Protein AF-A0A1A8CU37-F1 (afdb_monomer)

Foldseek 3Di:
DVLLVVLCVPPVVLSVQLVVQLQVVQVVVDDPPDDDDDRDRDSVSSVVSNVVSLLCDPLVDPSVVVLLVQLLVLLLVLNLVSNLVSLCSCVSNVHFVLVLLVSQLVLQCAWQNPLDPVLNVLSVVLNVCCVVPPPDVSSVSSSVSSNCSSNHDTDRLVVQLVVLVVCCVVVDDDDDFDFPQLPADQPDPVSVVVVRVPPNDDQVVDPDDDDDDGDGPVCPPPDSSPDDDDDD

Organism: Nothobranchius kadleci (NCBI:txid1051664)

InterPro domains:
  IPR008921 DNA polymerase III, clamp loader complex, gamma/delta/delta subunit, C-terminal [SSF48019] (61-228)
  IPR021886 MgsA AAA+ ATPase, C-terminal [PF12002] (77-227)
  IPR032423 AAA C-terminal domain [PF16193] (2-76)
  IPR051314 AAA ATPase RarA/MGS1/WRNIP1 [PTHR13779] (2-229)

pLDDT: mean 88.56, std 12.86, range [44.78, 98.88]

Solvent-accessible surface area (backbone atoms only — not comparable to full-atom values): 13145 Å² total; per-residue (Å²): 105,67,69,42,58,63,73,23,72,82,40,65,65,55,33,50,53,13,47,50,45,27,51,53,53,52,58,73,72,50,67,90,90,58,76,96,66,88,83,84,81,52,72,66,44,36,50,57,21,33,59,60,40,66,42,53,40,45,80,89,42,68,61,45,57,51,38,55,50,50,23,52,51,23,24,73,68,48,34,43,70,55,22,49,50,30,48,47,57,39,51,66,24,62,49,61,67,66,60,54,28,55,52,44,34,50,40,21,50,41,47,19,23,84,61,38,69,64,41,38,61,52,23,48,51,39,35,50,49,34,71,74,66,32,82,75,77,26,55,62,48,52,46,52,48,49,42,48,56,7,70,46,53,73,25,46,58,65,45,49,20,52,50,38,50,53,48,55,65,71,70,49,84,73,80,77,78,62,82,45,50,36,77,37,85,45,92,48,72,66,40,44,73,73,41,27,34,51,84,55,78,64,64,92,82,46,98,56,94,73,96,73,88,84,56,32,82,94,48,61,91,67,49,44,79,76,52,70,83,76,80,128

Mean predicted aligned error: 10.22 Å

Structure (mmCIF, N/CA/C/O backbone):
data_AF-A0A1A8CU37-F1
#
_entry.id   AF-A0A1A8CU37-F1
#
loop_
_atom_site.group_PDB
_atom_site.id
_atom_site.type_symbol
_atom_site.label_atom_id
_atom_site.label_alt_id
_atom_site.label_comp_id
_atom_site.label_asym_id
_atom_site.label_entity_id
_atom_site.label_seq_id
_atom_site.pdbx_PDB_ins_code
_atom_site.Cartn_x
_atom_site.Cartn_y
_atom_site.Cartn_z
_atom_site.occupancy
_atom_site.B_iso_or_equiv
_atom_site.auth_seq_id
_atom_site.auth_comp_id
_atom_site.auth_asym_id
_atom_site.auth_atom_id
_atom_site.pdbx_PDB_model_num
ATOM 1 N N . LEU A 1 1 ? 22.964 17.388 -35.558 1.00 72.19 1 LEU A N 1
ATOM 2 C CA . LEU A 1 1 ? 22.074 18.178 -34.675 1.00 72.19 1 LEU A CA 1
ATOM 3 C C . LEU A 1 1 ? 20.675 17.582 -34.668 1.00 72.19 1 LEU A C 1
ATOM 5 O O . LEU A 1 1 ? 20.183 17.320 -33.584 1.00 72.19 1 LEU A O 1
ATOM 9 N N . ASP A 1 2 ? 20.109 17.248 -35.829 1.00 81.81 2 ASP A N 1
ATOM 10 C CA . ASP A 1 2 ? 18.802 16.571 -35.936 1.00 81.81 2 ASP A CA 1
ATOM 11 C C . ASP A 1 2 ? 18.710 15.288 -35.104 1.00 81.81 2 ASP A C 1
ATOM 13 O O . ASP A 1 2 ? 17.767 15.116 -34.344 1.00 81.81 2 ASP A O 1
ATOM 17 N N . THR A 1 3 ? 19.739 14.439 -35.138 1.00 79.25 3 THR A N 1
ATOM 18 C CA . THR A 1 3 ? 19.815 13.236 -34.293 1.00 79.25 3 THR A CA 1
ATOM 19 C C . THR A 1 3 ? 19.793 13.560 -32.798 1.00 79.25 3 THR A C 1
ATOM 21 O O . THR A 1 3 ? 19.201 12.824 -32.021 1.00 79.25 3 THR A O 1
ATOM 24 N N . VAL A 1 4 ? 20.403 14.674 -32.382 1.00 76.31 4 VAL A N 1
ATOM 25 C CA . VAL A 1 4 ? 20.393 15.113 -30.976 1.00 76.31 4 VAL A CA 1
ATOM 26 C C . VAL A 1 4 ? 19.007 15.610 -30.593 1.00 76.31 4 VAL A C 1
ATOM 28 O O . VAL A 1 4 ? 18.510 15.230 -29.544 1.00 76.31 4 VAL A O 1
ATOM 31 N N . ALA A 1 5 ? 18.380 16.410 -31.458 1.00 80.81 5 ALA A N 1
ATOM 32 C CA . ALA A 1 5 ? 17.036 16.937 -31.253 1.00 80.81 5 ALA A CA 1
ATOM 33 C C . ALA A 1 5 ? 15.971 15.828 -31.225 1.00 80.81 5 ALA A C 1
ATOM 35 O O . ALA A 1 5 ? 15.066 15.868 -30.399 1.00 80.81 5 ALA A O 1
ATOM 36 N N . PHE A 1 6 ? 16.099 14.826 -32.098 1.00 76.19 6 PHE A N 1
ATOM 37 C CA . PHE A 1 6 ? 15.221 13.659 -32.132 1.00 76.19 6 PHE A CA 1
ATOM 38 C C . PHE A 1 6 ? 15.381 12.798 -30.877 1.00 76.19 6 PHE A C 1
ATOM 40 O O . PHE A 1 6 ? 14.395 12.402 -30.270 1.00 76.19 6 PHE A O 1
ATOM 47 N N . LEU A 1 7 ? 16.623 12.518 -30.474 1.00 69.69 7 LEU A N 1
ATOM 48 C CA . LEU A 1 7 ? 16.888 11.614 -29.358 1.00 69.69 7 LEU A CA 1
ATOM 49 C C . LEU A 1 7 ? 16.723 12.270 -27.980 1.00 69.69 7 LEU A C 1
ATOM 51 O O . LEU A 1 7 ? 16.521 11.568 -26.997 1.00 69.69 7 LEU A O 1
ATOM 55 N N . CYS A 1 8 ? 16.789 13.600 -27.882 1.00 72.81 8 CYS A N 1
ATOM 56 C CA . CYS A 1 8 ? 16.560 14.288 -26.615 1.00 72.81 8 CYS A CA 1
ATOM 57 C C . CYS A 1 8 ? 15.073 14.462 -26.270 1.00 72.81 8 CYS A C 1
ATOM 59 O O . CYS A 1 8 ? 14.790 14.921 -25.172 1.00 72.81 8 CYS A O 1
ATOM 61 N N . ASP A 1 9 ? 14.152 14.126 -27.185 1.00 69.31 9 ASP A N 1
ATOM 62 C CA . ASP A 1 9 ? 12.688 14.145 -26.999 1.00 69.31 9 ASP A CA 1
ATOM 63 C C . ASP A 1 9 ? 12.161 15.405 -26.278 1.00 69.31 9 ASP A C 1
ATOM 65 O O . ASP A 1 9 ? 11.319 15.361 -25.389 1.00 69.31 9 ASP A O 1
ATOM 69 N N . GLY A 1 10 ? 12.728 16.566 -26.624 1.00 70.44 10 GLY A N 1
ATOM 70 C CA . GLY A 1 10 ? 12.389 17.853 -26.005 1.00 70.44 10 GLY A CA 1
ATOM 71 C C . GLY A 1 10 ? 13.134 18.208 -24.707 1.00 70.44 10 GLY A C 1
ATOM 72 O O . GLY A 1 10 ? 13.103 19.377 -24.319 1.00 70.44 10 GLY A O 1
ATOM 73 N N . ASP A 1 11 ? 13.876 17.292 -24.073 1.00 71.56 11 ASP A N 1
ATOM 74 C CA . ASP A 1 11 ? 14.739 17.593 -22.919 1.00 71.56 11 ASP A CA 1
ATOM 75 C C . ASP A 1 11 ? 16.154 18.009 -23.360 1.00 71.56 11 ASP A C 1
ATOM 77 O O . ASP A 1 11 ? 17.052 17.197 -23.611 1.00 71.56 11 ASP A O 1
ATOM 81 N N . ALA A 1 12 ? 16.391 19.321 -23.386 1.00 79.75 12 ALA A N 1
ATOM 82 C CA . ALA A 1 12 ? 17.688 19.899 -23.736 1.00 79.75 12 ALA A CA 1
ATOM 83 C C . ALA A 1 12 ? 18.848 19.416 -22.838 1.00 79.75 12 ALA A C 1
ATOM 85 O O . ALA A 1 12 ? 19.999 19.422 -23.286 1.00 79.75 12 ALA A O 1
ATOM 86 N N . ARG A 1 13 ? 18.583 18.969 -21.599 1.00 75.69 13 ARG A N 1
ATOM 87 C CA . ARG A 1 13 ? 19.618 18.436 -20.695 1.00 75.69 13 ARG A CA 1
ATOM 88 C C . ARG A 1 13 ? 20.158 17.111 -21.211 1.00 75.69 13 ARG A C 1
ATOM 90 O O . ARG A 1 13 ? 21.372 16.921 -21.213 1.00 75.69 13 ARG A O 1
ATOM 97 N N . ILE A 1 14 ? 19.285 16.226 -21.699 1.00 73.38 14 ILE A N 1
ATOM 98 C CA . ILE A 1 14 ? 19.685 14.950 -22.311 1.00 73.38 14 ILE A CA 1
ATOM 99 C C . ILE A 1 14 ? 20.554 15.231 -23.537 1.00 73.38 14 ILE A C 1
ATOM 101 O O . ILE A 1 14 ? 21.646 14.674 -23.657 1.00 73.38 14 ILE A O 1
ATOM 105 N N . GLY A 1 15 ? 20.132 16.159 -24.401 1.00 79.50 15 GLY A N 1
ATOM 106 C CA . GLY A 1 15 ? 20.906 16.555 -25.580 1.00 79.50 15 GLY A CA 1
ATOM 107 C C . GLY A 1 15 ? 22.303 17.088 -25.232 1.00 79.50 15 GLY A C 1
ATOM 108 O O . GLY A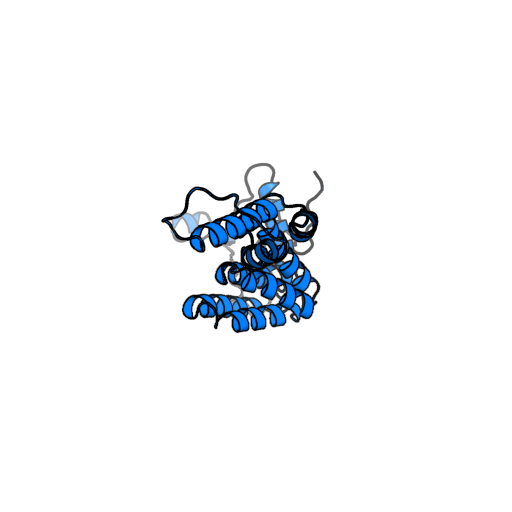 1 15 ? 23.298 16.652 -25.815 1.00 79.50 15 GLY A O 1
ATOM 109 N N . LEU A 1 16 ? 22.396 17.983 -24.242 1.00 82.81 16 LEU A N 1
ATOM 110 C CA . LEU A 1 16 ? 23.663 18.565 -23.786 1.00 82.81 16 LEU A CA 1
ATOM 111 C C . LEU A 1 16 ? 24.581 17.540 -23.112 1.00 82.81 16 LEU A C 1
ATOM 113 O O . LEU A 1 16 ? 25.764 17.487 -23.444 1.00 82.81 16 LEU A O 1
ATOM 117 N N . ASN A 1 17 ? 24.053 16.701 -22.216 1.00 78.25 17 ASN A N 1
ATOM 118 C CA . ASN A 1 17 ? 24.832 15.666 -21.527 1.00 78.25 17 ASN A CA 1
ATOM 119 C C . ASN A 1 17 ? 25.410 14.652 -22.519 1.00 78.25 17 ASN A C 1
ATOM 121 O O . ASN A 1 17 ? 26.570 14.261 -22.417 1.00 78.25 17 ASN A O 1
ATOM 125 N N . SER A 1 18 ? 24.624 14.265 -23.520 1.00 77.06 18 SER A N 1
ATOM 126 C CA . SER A 1 18 ? 25.047 13.320 -24.558 1.00 77.06 18 SER A CA 1
ATOM 127 C C . SER A 1 18 ? 26.156 13.889 -25.428 1.00 77.06 18 SER A C 1
ATOM 129 O O . SER A 1 18 ? 27.151 13.216 -25.698 1.00 77.06 18 SER A O 1
ATOM 131 N N . LEU A 1 19 ? 26.017 15.160 -25.817 1.00 84.56 19 LEU A N 1
ATOM 132 C CA . LEU A 1 19 ? 27.051 15.879 -26.550 1.00 84.56 19 LEU A CA 1
ATOM 133 C C . LEU A 1 19 ? 28.322 16.027 -25.704 1.00 84.56 19 LEU A C 1
ATOM 135 O O . LEU A 1 19 ? 29.424 15.812 -26.204 1.00 84.56 19 LEU A O 1
ATOM 139 N N . GLN A 1 20 ? 28.180 16.333 -24.414 1.00 84.12 20 GLN A N 1
ATOM 140 C CA . GLN A 1 20 ? 29.299 16.438 -23.481 1.00 84.12 20 GLN A CA 1
ATOM 141 C C . GLN A 1 20 ? 30.042 15.104 -23.331 1.00 84.12 20 GLN A C 1
ATOM 143 O O . GLN A 1 20 ? 31.271 15.089 -23.389 1.00 84.12 20 GLN A O 1
ATOM 148 N N . LEU A 1 21 ? 29.325 13.986 -23.183 1.00 82.44 21 LEU A N 1
ATOM 149 C CA . LEU A 1 21 ? 29.915 12.646 -23.115 1.00 82.44 21 LEU A CA 1
ATOM 150 C C . LEU A 1 21 ? 30.641 12.279 -24.415 1.00 82.44 21 LEU A C 1
ATOM 152 O O . LEU A 1 21 ? 31.759 11.763 -24.360 1.00 82.44 21 LEU A O 1
ATOM 156 N N . ALA A 1 22 ? 30.049 12.595 -25.570 1.00 84.19 22 ALA A N 1
ATOM 157 C CA . ALA A 1 22 ? 30.673 12.389 -26.875 1.00 84.19 22 ALA A CA 1
ATOM 158 C C . ALA A 1 22 ? 31.980 13.193 -27.011 1.00 84.19 22 ALA A C 1
ATOM 160 O O . ALA A 1 22 ? 33.009 12.648 -27.410 1.00 84.19 22 ALA A O 1
ATOM 161 N N . VAL A 1 23 ? 31.976 14.468 -26.604 1.00 86.31 23 VAL A N 1
ATOM 162 C CA . VAL A 1 23 ? 33.169 15.332 -26.597 1.00 86.31 23 VAL A CA 1
ATOM 163 C C . VAL A 1 23 ? 34.239 14.797 -25.639 1.00 86.31 23 VAL A C 1
ATOM 165 O O . VAL A 1 23 ? 35.403 14.693 -26.018 1.00 86.31 23 VAL A O 1
ATOM 168 N N . GLN A 1 24 ? 33.873 14.408 -24.414 1.00 83.56 24 GLN A N 1
ATOM 169 C CA . GLN A 1 24 ? 34.820 13.866 -23.431 1.00 83.56 24 GLN A CA 1
ATOM 170 C C . GLN A 1 24 ? 35.466 12.554 -23.886 1.00 83.56 24 GLN A C 1
ATOM 172 O O . GLN A 1 24 ? 36.656 12.343 -23.644 1.00 83.56 24 GLN A O 1
ATOM 177 N N . ALA A 1 25 ? 34.700 11.674 -24.536 1.00 81.31 25 ALA A N 1
ATOM 178 C CA . ALA A 1 25 ? 35.223 10.436 -25.105 1.00 81.31 25 ALA A CA 1
ATOM 179 C C . ALA A 1 25 ? 36.272 10.725 -26.189 1.00 81.31 25 ALA A C 1
ATOM 181 O O . ALA A 1 25 ? 37.346 10.124 -26.176 1.00 81.31 25 ALA A O 1
ATOM 182 N N . GLN A 1 26 ? 36.005 11.706 -27.056 1.00 82.94 26 GLN A N 1
ATOM 183 C CA . GLN A 1 26 ? 36.957 12.130 -28.081 1.00 82.94 26 GLN A CA 1
ATOM 184 C C . GLN A 1 26 ? 38.218 12.749 -27.472 1.00 82.94 26 GLN A C 1
ATOM 186 O O . GLN A 1 26 ? 39.315 12.341 -27.845 1.00 82.94 26 GLN A O 1
ATOM 191 N N . ILE A 1 27 ? 38.088 13.622 -26.464 1.00 79.69 27 ILE A N 1
ATOM 192 C CA . ILE A 1 27 ? 39.238 14.210 -25.753 1.00 79.69 27 ILE A CA 1
ATOM 193 C C . ILE A 1 27 ? 40.158 13.12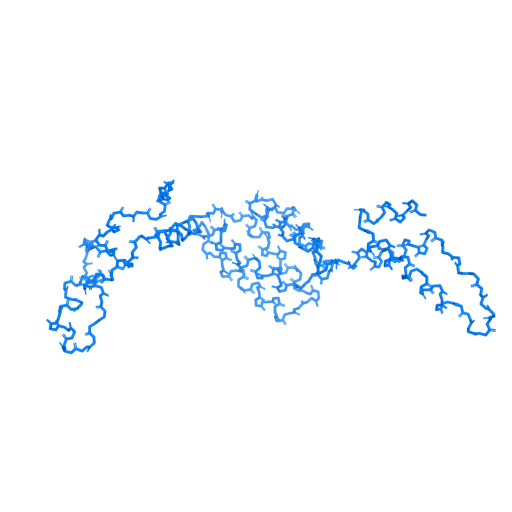0 -25.189 1.00 79.69 27 ILE A C 1
ATOM 195 O O . ILE A 1 27 ? 41.370 13.189 -25.382 1.00 79.69 27 ILE A O 1
ATOM 199 N N . LYS A 1 28 ? 39.593 12.093 -24.539 1.00 72.75 28 LYS A N 1
ATOM 200 C CA . LYS A 1 28 ? 40.357 10.971 -23.960 1.00 72.75 28 LYS A CA 1
ATOM 201 C C . LYS A 1 28 ? 41.041 10.081 -25.003 1.00 72.75 28 LYS A C 1
ATOM 203 O O . LYS A 1 28 ? 42.013 9.416 -24.665 1.00 72.75 28 LYS A O 1
ATOM 208 N N . SER A 1 29 ? 40.537 10.049 -26.237 1.00 68.38 29 SER A N 1
ATOM 209 C CA . SER A 1 29 ? 41.126 9.276 -27.341 1.00 68.38 29 SER A CA 1
ATOM 210 C C . SER A 1 29 ? 42.293 9.991 -28.037 1.00 68.38 29 SER A C 1
ATOM 212 O O . SER A 1 29 ? 43.041 9.369 -28.791 1.00 68.38 29 SER A O 1
ATOM 214 N N . THR A 1 30 ? 42.471 11.290 -27.780 1.00 65.12 30 THR A N 1
ATOM 215 C CA . THR A 1 30 ? 43.548 12.099 -28.366 1.00 65.12 30 THR A CA 1
ATOM 216 C C . THR A 1 30 ? 44.847 12.001 -27.564 1.00 65.12 30 THR A C 1
ATOM 218 O O . THR A 1 30 ? 44.848 12.131 -26.344 1.00 65.12 30 THR A O 1
ATOM 221 N N . ASP A 1 31 ? 45.967 11.820 -28.269 1.00 62.62 31 ASP A N 1
ATOM 222 C CA . ASP A 1 31 ? 47.323 11.822 -27.703 1.00 62.62 31 ASP A CA 1
ATOM 223 C C . ASP A 1 31 ? 47.639 13.177 -27.022 1.00 62.62 31 ASP A C 1
ATOM 225 O O . ASP A 1 31 ? 47.540 14.217 -27.688 1.00 62.62 31 ASP A O 1
ATOM 229 N N . PRO A 1 32 ? 48.039 13.198 -25.733 1.00 60.47 32 PRO A N 1
ATOM 230 C CA . PRO A 1 32 ? 48.324 14.427 -24.987 1.00 60.47 32 PRO A CA 1
ATOM 231 C C . PRO A 1 32 ? 49.482 15.267 -25.553 1.00 60.47 32 PRO A C 1
ATOM 233 O O . PRO A 1 32 ? 49.618 16.428 -25.174 1.00 60.47 32 PRO A O 1
ATOM 236 N N . ASN A 1 33 ? 50.298 14.727 -26.468 1.00 58.62 33 ASN A N 1
ATOM 237 C CA . ASN A 1 33 ? 51.427 15.437 -27.082 1.00 58.62 33 ASN A CA 1
ATOM 238 C C . ASN A 1 33 ? 51.096 16.163 -28.404 1.00 58.62 33 ASN A C 1
ATOM 240 O O . ASN A 1 33 ? 52.000 16.704 -29.047 1.00 58.62 33 ASN A O 1
ATOM 244 N N . ARG A 1 34 ? 49.829 16.201 -28.841 1.00 57.41 34 ARG A N 1
ATOM 245 C CA . ARG A 1 34 ? 49.407 16.958 -30.037 1.00 57.41 34 ARG A CA 1
ATOM 246 C C . ARG A 1 34 ? 48.780 18.311 -29.680 1.00 57.41 34 ARG A C 1
ATOM 248 O O . ARG A 1 34 ? 47.997 18.423 -28.747 1.00 57.41 34 ARG A O 1
ATOM 255 N N . SER A 1 35 ? 49.111 19.334 -30.475 1.00 56.06 35 SER A N 1
ATOM 256 C CA . SER A 1 35 ? 48.539 20.693 -30.435 1.00 56.06 35 SER A CA 1
ATOM 257 C C . SER A 1 35 ? 46.998 20.670 -30.460 1.00 56.06 35 SER A C 1
ATOM 259 O O . SER A 1 35 ? 46.439 19.723 -31.023 1.00 56.06 35 SER A O 1
ATOM 261 N N . PRO A 1 36 ? 46.298 21.686 -29.909 1.00 55.78 36 PRO A N 1
ATOM 262 C CA . PRO A 1 36 ? 44.844 21.650 -29.766 1.00 55.78 36 PRO A CA 1
ATOM 263 C C . PRO A 1 36 ? 44.193 21.520 -31.143 1.00 55.78 36 PRO A C 1
ATOM 265 O O . PRO A 1 36 ? 44.287 22.414 -31.982 1.00 55.78 36 PRO A O 1
ATOM 268 N N . ARG A 1 37 ? 43.582 20.361 -31.387 1.00 66.00 37 ARG A N 1
ATOM 269 C CA . ARG A 1 37 ? 42.864 20.057 -32.622 1.00 66.00 37 ARG A CA 1
ATOM 270 C C . ARG A 1 37 ? 41.380 20.305 -32.395 1.00 66.00 37 ARG A C 1
ATOM 272 O O . ARG A 1 37 ? 40.871 20.031 -31.311 1.00 66.00 37 ARG A O 1
ATOM 279 N N . GLU A 1 38 ? 40.697 20.802 -33.420 1.00 75.00 38 GLU A N 1
ATOM 280 C CA . GLU A 1 38 ? 39.236 20.842 -33.440 1.00 75.00 38 GLU A CA 1
ATOM 281 C C . GLU A 1 38 ? 38.675 19.447 -33.123 1.00 75.00 38 GLU A C 1
ATOM 283 O O . GLU A 1 38 ? 39.096 18.446 -33.711 1.00 75.00 38 GLU A O 1
ATOM 288 N N . ILE A 1 39 ? 37.754 19.378 -32.161 1.00 79.94 39 ILE A N 1
ATOM 289 C CA . ILE A 1 39 ? 37.091 18.131 -31.775 1.00 79.94 39 ILE A CA 1
ATOM 290 C C . ILE A 1 39 ? 35.928 17.915 -32.739 1.00 79.94 39 ILE A C 1
ATOM 292 O O . ILE A 1 39 ? 34.921 18.621 -32.673 1.00 79.94 39 ILE A O 1
ATOM 296 N N . LEU A 1 40 ? 36.059 16.931 -33.629 1.00 83.88 40 LEU A N 1
ATOM 297 C CA . LEU A 1 40 ? 34.984 16.541 -34.534 1.00 83.88 40 LEU A CA 1
ATOM 298 C C . LEU A 1 40 ? 34.062 15.524 -33.853 1.00 83.88 40 LEU A C 1
ATOM 300 O O . LEU A 1 40 ? 34.449 14.392 -33.563 1.00 83.88 40 LEU A O 1
ATOM 304 N N . VAL A 1 41 ? 32.813 15.922 -33.631 1.00 85.25 41 VAL A N 1
ATOM 305 C CA . VAL A 1 41 ? 31.764 15.047 -33.101 1.00 85.25 41 VAL A CA 1
ATOM 306 C C . VAL A 1 41 ? 30.895 14.561 -34.261 1.00 85.25 41 VAL A C 1
ATOM 308 O O . VAL A 1 41 ? 30.248 15.366 -34.929 1.00 85.25 41 VAL A O 1
ATOM 311 N N . THR A 1 42 ? 30.882 13.249 -34.505 1.00 88.12 42 THR A N 1
ATOM 312 C CA . THR A 1 42 ? 30.032 12.613 -35.520 1.00 88.12 42 THR A CA 1
ATOM 313 C C . THR A 1 42 ? 28.708 12.157 -34.912 1.00 88.12 42 THR A C 1
ATOM 315 O O . THR A 1 42 ? 28.546 12.094 -33.692 1.00 88.12 42 THR A O 1
ATOM 318 N N . GLU A 1 43 ? 27.745 11.809 -35.765 1.00 84.69 43 GLU A N 1
ATOM 319 C CA . GLU A 1 43 ? 26.464 11.257 -35.322 1.00 84.69 43 GLU A CA 1
ATOM 320 C C . GLU A 1 43 ? 26.630 9.967 -34.499 1.00 84.69 43 GLU A C 1
ATOM 322 O O . GLU A 1 43 ? 25.930 9.784 -33.506 1.00 84.69 43 GLU A O 1
ATOM 327 N N . GLU A 1 44 ? 27.579 9.102 -34.862 1.00 82.50 44 GLU A N 1
ATOM 328 C CA . GLU A 1 44 ? 27.888 7.865 -34.132 1.00 82.50 44 GLU A CA 1
ATOM 329 C C . GLU A 1 44 ? 28.395 8.154 -32.718 1.00 82.50 44 GLU A C 1
ATOM 331 O O . GLU A 1 44 ? 27.891 7.569 -31.762 1.00 82.50 44 GLU A O 1
ATOM 336 N N . HIS A 1 45 ? 29.294 9.133 -32.558 1.00 83.19 45 HIS A N 1
ATOM 337 C CA . HIS A 1 45 ? 29.779 9.546 -31.237 1.00 83.19 45 HIS A CA 1
ATOM 338 C C . HIS A 1 45 ? 28.634 10.035 -30.343 1.00 83.19 45 HIS A C 1
ATOM 340 O O . HIS A 1 45 ? 28.615 9.771 -29.140 1.00 83.19 45 HIS A O 1
ATOM 346 N N . VAL A 1 46 ? 27.662 10.742 -30.930 1.00 78.00 46 VAL A N 1
ATOM 347 C CA . VAL A 1 46 ? 26.489 11.213 -30.193 1.00 78.00 46 VAL A CA 1
ATOM 348 C C . VAL A 1 46 ? 25.544 10.060 -29.872 1.00 78.00 46 VAL A C 1
ATOM 350 O O . VAL A 1 46 ? 25.069 10.014 -28.747 1.00 78.00 46 VAL A O 1
ATOM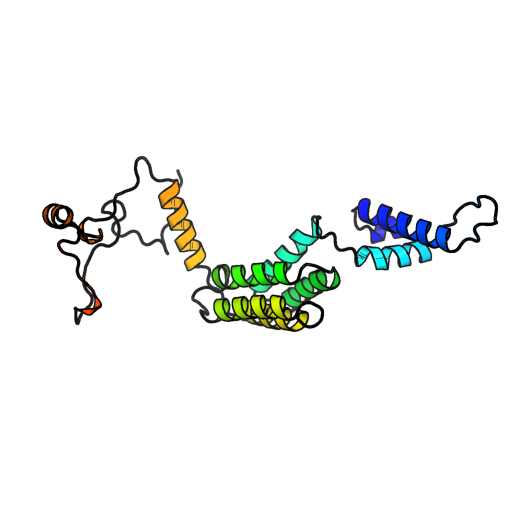 353 N N . LYS A 1 47 ? 25.324 9.100 -30.781 1.00 77.56 47 LYS A N 1
ATOM 354 C CA . LYS A 1 47 ? 24.527 7.885 -30.519 1.00 77.56 47 LYS A CA 1
ATOM 355 C C . LYS A 1 47 ? 25.130 7.019 -29.413 1.00 77.56 47 LYS A C 1
ATOM 357 O O . LYS A 1 47 ? 24.385 6.532 -28.572 1.00 77.56 47 LYS A O 1
ATOM 362 N N . GLU A 1 48 ? 26.450 6.867 -29.359 1.00 72.19 48 GLU A N 1
ATOM 363 C CA . GLU A 1 48 ? 27.137 6.162 -28.267 1.00 72.19 48 GLU A CA 1
ATOM 364 C C . GLU A 1 48 ? 27.035 6.919 -26.935 1.00 72.19 48 GLU A C 1
ATOM 366 O O . GLU A 1 48 ? 26.766 6.322 -25.888 1.00 72.19 48 GLU A O 1
ATOM 371 N N . GLY A 1 49 ? 27.202 8.246 -26.967 1.00 66.12 49 GLY A N 1
ATOM 372 C CA . GLY A 1 49 ? 26.948 9.115 -25.816 1.00 66.12 49 GLY A CA 1
ATOM 373 C C . GLY A 1 49 ? 25.496 9.029 -25.333 1.00 66.12 49 GLY A C 1
ATOM 374 O O . GLY A 1 49 ? 25.260 8.999 -24.128 1.00 66.12 49 GLY A O 1
ATOM 375 N N . LEU A 1 50 ? 24.548 8.903 -26.269 1.00 64.00 50 LEU A N 1
ATOM 376 C CA . LEU A 1 50 ? 23.110 8.803 -26.023 1.00 64.00 50 LEU A CA 1
ATOM 377 C C . LEU A 1 50 ? 22.653 7.441 -25.536 1.00 64.00 50 LEU A C 1
ATOM 379 O O . LEU A 1 50 ? 21.788 7.371 -24.677 1.00 64.00 50 LEU A O 1
ATOM 383 N N . GLN A 1 51 ? 23.227 6.347 -26.025 1.00 61.72 51 GLN A N 1
ATOM 384 C CA . GLN A 1 51 ? 22.982 5.032 -25.433 1.00 61.72 51 GLN A CA 1
ATOM 385 C C . GLN A 1 51 ? 23.390 5.044 -23.961 1.00 61.72 51 GLN A C 1
ATOM 387 O O . GLN A 1 51 ? 22.654 4.554 -23.112 1.00 61.72 51 GLN A O 1
ATOM 392 N N . ARG A 1 52 ? 24.509 5.699 -23.635 1.00 57.19 52 ARG A N 1
ATOM 393 C CA . ARG A 1 52 ? 24.940 5.895 -22.247 1.00 57.19 52 ARG A CA 1
ATOM 394 C C . ARG A 1 52 ? 24.069 6.894 -21.477 1.00 57.19 52 ARG A C 1
ATOM 396 O O . ARG A 1 52 ? 23.964 6.749 -20.266 1.00 57.19 52 ARG A O 1
ATOM 403 N N . SER A 1 53 ? 23.430 7.865 -22.137 1.00 55.25 53 SER A N 1
ATOM 404 C CA . SER A 1 53 ? 22.560 8.858 -21.488 1.00 55.25 53 SER A CA 1
ATOM 405 C C . SER A 1 53 ? 21.085 8.467 -21.382 1.00 55.25 53 S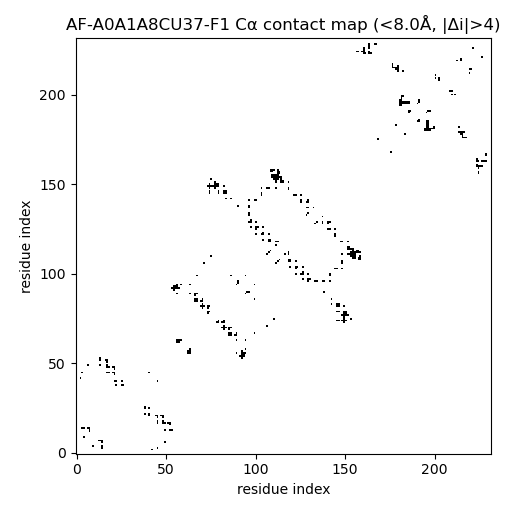ER A C 1
ATOM 407 O O . SER A 1 53 ? 20.422 8.921 -20.467 1.00 55.25 53 SER A O 1
ATOM 409 N N . HIS A 1 54 ? 20.543 7.630 -22.263 1.00 54.12 54 HIS A N 1
ATOM 410 C CA . HIS A 1 54 ? 19.213 7.038 -22.089 1.00 54.12 54 HIS A CA 1
ATOM 411 C C . HIS A 1 54 ? 19.217 6.009 -20.955 1.00 54.12 54 HIS A C 1
ATOM 413 O O . HIS A 1 54 ? 18.204 5.841 -20.285 1.00 54.12 54 HIS A O 1
ATOM 419 N N . ILE A 1 55 ? 20.371 5.379 -20.695 1.00 51.88 55 ILE A N 1
ATOM 420 C CA . ILE A 1 55 ? 20.629 4.633 -19.455 1.00 51.88 55 ILE A CA 1
ATOM 421 C C . ILE A 1 55 ? 20.675 5.585 -18.242 1.00 51.88 55 ILE A C 1
ATOM 423 O O . ILE A 1 55 ? 20.323 5.186 -17.135 1.00 51.88 55 ILE A O 1
ATOM 427 N N . LEU A 1 56 ? 21.038 6.864 -18.430 1.00 51.03 56 LEU A N 1
ATOM 428 C CA . LEU A 1 56 ? 20.879 7.917 -17.416 1.00 51.03 56 LEU A CA 1
ATOM 429 C C . LEU A 1 56 ? 19.409 8.360 -17.349 1.00 51.03 56 LEU A C 1
ATOM 431 O O . LEU A 1 56 ? 19.066 9.511 -17.605 1.00 51.03 56 LEU A O 1
ATOM 435 N N . TYR A 1 57 ? 18.534 7.432 -16.980 1.00 58.62 57 TYR A N 1
ATOM 436 C CA . TYR A 1 57 ? 17.244 7.740 -16.377 1.00 58.62 57 TYR A CA 1
ATOM 437 C C . TYR A 1 57 ? 17.411 8.870 -15.365 1.00 58.62 57 TYR A C 1
ATOM 439 O O . TYR A 1 57 ? 18.238 8.798 -14.445 1.00 58.62 57 TYR A O 1
ATOM 447 N N . ASP A 1 58 ? 16.636 9.932 -15.550 1.00 63.59 58 ASP A N 1
ATOM 448 C CA . ASP A 1 58 ? 16.686 11.073 -14.657 1.00 63.59 58 ASP A CA 1
ATOM 449 C C . ASP A 1 58 ? 15.983 10.717 -13.342 1.00 63.59 58 ASP A C 1
ATOM 451 O O . ASP A 1 58 ? 14.801 10.997 -13.142 1.00 63.59 58 ASP A O 1
ATOM 455 N N . LYS A 1 59 ? 16.730 10.090 -12.425 1.00 57.00 59 LYS A N 1
ATOM 456 C CA . LYS A 1 59 ? 16.281 9.763 -11.061 1.00 57.00 59 LYS A CA 1
ATOM 457 C C . LYS A 1 59 ? 15.771 10.984 -10.291 1.00 57.00 59 LYS A C 1
ATOM 459 O O . LYS A 1 59 ? 15.038 10.823 -9.322 1.00 57.00 59 LYS A O 1
ATOM 464 N N . ALA A 1 60 ? 16.192 12.189 -10.680 1.00 57.00 60 ALA A N 1
ATOM 465 C CA . ALA A 1 60 ? 15.782 13.450 -10.071 1.00 57.00 60 ALA A CA 1
ATOM 466 C C . ALA A 1 60 ? 14.768 14.228 -10.933 1.00 57.00 60 ALA A C 1
ATOM 468 O O . ALA A 1 60 ? 14.383 15.340 -10.566 1.00 57.00 60 ALA A O 1
ATOM 469 N N . GLY A 1 61 ? 14.347 13.663 -12.065 1.00 66.56 61 GLY A N 1
ATOM 470 C CA . GLY A 1 61 ? 13.555 14.337 -13.083 1.00 66.56 61 GLY A CA 1
ATOM 471 C C . GLY A 1 61 ? 12.101 13.918 -13.146 1.00 66.56 61 GLY A C 1
ATOM 472 O O . GLY A 1 61 ? 11.600 13.111 -12.367 1.00 66.56 61 GLY A O 1
ATOM 473 N N . GLU A 1 62 ? 11.423 14.480 -14.139 1.00 73.62 62 GLU A N 1
ATOM 474 C CA . GLU A 1 62 ? 10.021 14.207 -14.441 1.00 73.62 62 GLU A CA 1
ATOM 475 C C . GLU A 1 62 ? 9.781 12.732 -14.797 1.00 73.62 62 GLU A C 1
ATOM 477 O O . GLU A 1 62 ? 8.819 12.126 -14.324 1.00 73.62 62 GLU A O 1
ATOM 482 N N . GLU A 1 63 ? 10.704 12.119 -15.545 1.00 75.06 63 GLU A N 1
ATOM 483 C CA . GLU A 1 63 ? 10.566 10.740 -16.025 1.00 75.06 63 GLU A CA 1
ATOM 484 C C . GLU A 1 63 ? 10.497 9.702 -14.901 1.00 75.06 63 GLU A C 1
ATOM 486 O O . GLU A 1 63 ? 9.760 8.720 -15.024 1.00 75.06 63 GLU A O 1
ATOM 491 N N . HIS A 1 64 ? 11.167 9.953 -13.772 1.00 81.69 64 HIS A N 1
ATOM 492 C CA . HIS A 1 64 ? 11.025 9.146 -12.561 1.00 81.69 64 HIS A CA 1
ATOM 493 C C . HIS A 1 64 ? 9.567 9.098 -12.080 1.00 81.69 64 HIS A C 1
ATOM 495 O O . HIS A 1 64 ? 8.997 8.026 -11.838 1.00 81.69 64 HIS A O 1
ATOM 501 N N . TYR A 1 65 ? 8.930 10.268 -11.984 1.00 85.94 65 TYR A N 1
ATOM 502 C CA . TYR A 1 65 ? 7.540 10.393 -11.552 1.00 85.94 65 TYR A CA 1
ATOM 503 C C . TYR A 1 65 ? 6.557 9.870 -12.603 1.00 85.94 65 TYR A C 1
ATOM 505 O O . TYR A 1 65 ? 5.558 9.239 -12.242 1.00 85.94 65 TYR A O 1
ATOM 513 N N . ASN A 1 66 ? 6.846 10.076 -13.888 1.00 91.25 66 ASN A N 1
ATOM 514 C CA . ASN A 1 66 ? 6.023 9.576 -14.985 1.00 91.25 66 ASN A CA 1
ATOM 515 C C . ASN A 1 66 ? 6.017 8.044 -15.018 1.00 91.25 66 ASN A C 1
ATOM 517 O O . ASN A 1 66 ? 4.940 7.440 -15.040 1.00 91.25 66 ASN A O 1
ATOM 521 N N . CYS A 1 67 ? 7.184 7.400 -14.916 1.00 93.88 67 CYS A N 1
ATOM 522 C CA . CYS A 1 67 ? 7.291 5.943 -14.967 1.00 93.88 67 CYS A CA 1
ATOM 523 C C . CYS A 1 67 ? 6.597 5.268 -13.775 1.00 93.88 67 CYS A C 1
ATOM 525 O O . CYS A 1 67 ? 5.782 4.364 -13.976 1.00 93.88 67 CYS A O 1
ATOM 527 N N . ILE A 1 68 ? 6.818 5.736 -12.538 1.00 96.31 68 ILE A N 1
ATOM 528 C CA . ILE A 1 68 ? 6.140 5.143 -11.370 1.00 96.31 68 ILE A CA 1
ATOM 529 C C . ILE A 1 68 ? 4.621 5.357 -11.413 1.00 96.31 68 ILE A C 1
ATOM 531 O O . ILE A 1 68 ? 3.839 4.484 -11.030 1.00 96.31 68 ILE A O 1
ATOM 535 N N . SER A 1 69 ? 4.185 6.517 -11.906 1.00 96.81 69 SER A N 1
ATOM 536 C CA . SER A 1 69 ? 2.776 6.857 -12.092 1.00 96.81 69 SER A CA 1
ATOM 537 C C . SER A 1 69 ? 2.121 5.943 -13.130 1.00 96.81 69 SER A C 1
ATOM 539 O O . SER A 1 69 ? 1.007 5.458 -12.906 1.00 96.81 69 SER A O 1
ATOM 541 N N . ALA A 1 70 ? 2.820 5.663 -14.231 1.00 98.19 70 ALA A N 1
ATOM 542 C CA . ALA A 1 70 ? 2.378 4.748 -15.274 1.00 98.19 70 ALA A CA 1
ATOM 543 C C . ALA A 1 70 ? 2.338 3.292 -14.783 1.00 98.19 70 ALA A C 1
ATOM 545 O O . ALA A 1 70 ? 1.341 2.603 -15.020 1.00 98.19 70 ALA A O 1
ATOM 546 N N . LEU A 1 71 ? 3.341 2.847 -14.013 1.00 98.62 71 LEU A N 1
ATOM 547 C CA . LEU A 1 71 ? 3.344 1.540 -13.346 1.00 98.62 71 LEU A CA 1
ATOM 548 C C . LEU A 1 71 ? 2.107 1.374 -12.452 1.00 98.62 71 LEU A C 1
ATOM 550 O O . LEU A 1 71 ? 1.364 0.397 -12.584 1.00 98.62 71 LEU A O 1
ATOM 554 N N . HIS A 1 72 ? 1.837 2.354 -11.582 1.00 98.44 72 HIS A N 1
ATOM 555 C CA . HIS A 1 72 ? 0.684 2.324 -10.679 1.00 98.44 72 HIS A CA 1
ATOM 556 C C . HIS A 1 72 ? -0.652 2.295 -11.411 1.00 98.44 72 HIS A C 1
ATOM 558 O O . HIS A 1 72 ? -1.513 1.478 -11.082 1.00 98.44 72 HIS A O 1
ATOM 564 N N . LYS A 1 73 ? -0.826 3.143 -12.428 1.00 98.62 73 LYS A N 1
ATOM 565 C CA . LYS A 1 73 ? -2.051 3.152 -13.238 1.00 98.62 73 LYS A CA 1
ATOM 566 C C . LYS A 1 73 ? -2.241 1.844 -14.000 1.00 98.62 73 LYS A C 1
ATOM 568 O O . LYS A 1 73 ? -3.363 1.352 -14.060 1.00 98.62 73 LYS A O 1
ATOM 573 N N . SER A 1 74 ? -1.164 1.256 -14.519 1.00 98.81 74 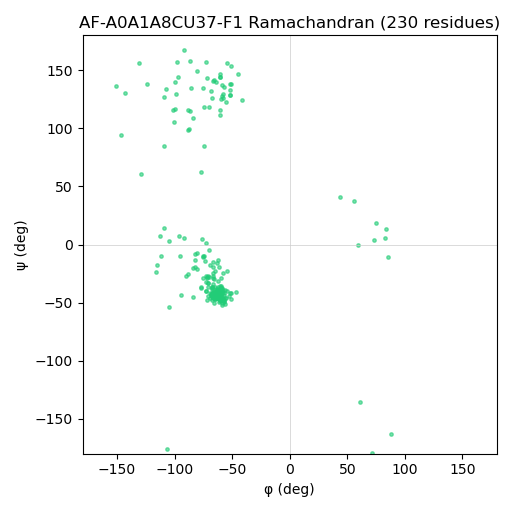SER A N 1
ATOM 574 C CA . SER A 1 74 ? -1.219 -0.018 -15.245 1.00 98.81 74 SER A CA 1
ATOM 575 C C . SER A 1 74 ? -1.636 -1.171 -14.331 1.00 98.81 74 SER A C 1
ATOM 577 O O . SER A 1 74 ? -2.515 -1.950 -14.694 1.00 98.81 74 SER A O 1
ATOM 579 N N . MET A 1 75 ? -1.089 -1.238 -13.108 1.00 98.75 75 MET A N 1
ATOM 580 C CA . MET A 1 75 ? -1.516 -2.247 -12.127 1.00 98.75 75 MET A CA 1
ATOM 581 C C . MET A 1 75 ? -2.973 -2.033 -11.710 1.00 98.75 75 MET A C 1
ATOM 583 O O . MET A 1 75 ? -3.733 -2.995 -11.645 1.00 98.75 75 MET A O 1
ATOM 587 N N . ARG A 1 76 ? -3.394 -0.781 -11.472 1.00 98.62 76 ARG A N 1
ATOM 588 C CA . ARG A 1 76 ? -4.791 -0.436 -11.142 1.00 98.62 76 ARG A CA 1
ATOM 589 C C . ARG A 1 76 ? -5.751 -0.844 -12.256 1.00 98.62 76 ARG A C 1
ATOM 591 O O . ARG A 1 76 ? -6.805 -1.403 -11.977 1.00 98.62 76 ARG A O 1
ATOM 598 N N . GLY A 1 77 ? -5.351 -0.616 -13.505 1.00 98.44 77 GLY A N 1
ATOM 599 C CA . GLY A 1 77 ? -6.060 -1.050 -14.709 1.00 98.44 77 GLY A CA 1
ATOM 600 C C . GLY A 1 77 ? -5.976 -2.553 -14.986 1.00 98.44 77 GLY A C 1
ATOM 601 O O . GLY A 1 77 ? -6.534 -3.002 -15.979 1.00 98.44 77 GLY A O 1
ATOM 602 N N . SER A 1 78 ? -5.311 -3.327 -14.122 1.00 98.62 78 SER A N 1
ATOM 603 C CA . SER A 1 78 ? -5.125 -4.777 -14.249 1.00 98.62 78 SER A CA 1
ATOM 604 C C . SER A 1 78 ? -4.484 -5.202 -15.576 1.00 98.62 78 SER A C 1
ATOM 606 O O . SER A 1 78 ? -4.859 -6.216 -16.152 1.00 98.62 78 SER A O 1
ATOM 608 N N . HIS A 1 79 ? -3.525 -4.413 -16.071 1.00 98.75 79 HIS A N 1
ATOM 609 C CA . HIS A 1 79 ? -2.842 -4.659 -17.340 1.00 98.75 79 HIS A CA 1
ATOM 610 C C . HIS A 1 79 ? -1.386 -5.101 -17.100 1.00 98.75 79 HIS A C 1
ATOM 612 O O . HIS A 1 79 ? -0.457 -4.287 -17.161 1.00 98.75 79 HIS A O 1
ATOM 618 N N . GLU A 1 80 ? -1.157 -6.398 -16.857 1.00 98.50 80 GLU A N 1
ATOM 619 C CA . GLU A 1 80 ? 0.136 -6.908 -16.365 1.00 98.50 80 GLU A CA 1
ATOM 620 C C . GLU A 1 80 ? 1.328 -6.625 -17.290 1.00 98.50 80 GLU A C 1
ATOM 622 O O . GLU A 1 80 ? 2.417 -6.318 -16.810 1.00 98.50 80 GLU A O 1
ATOM 627 N N . ASN A 1 81 ? 1.126 -6.654 -18.609 1.00 98.62 81 ASN A N 1
ATOM 628 C CA . ASN A 1 81 ? 2.205 -6.437 -19.578 1.00 98.62 81 ASN A CA 1
ATOM 629 C C . ASN A 1 81 ? 2.720 -4.992 -19.537 1.00 98.62 81 ASN A C 1
ATOM 631 O O . ASN A 1 81 ? 3.919 -4.748 -19.636 1.00 98.62 81 ASN A O 1
ATOM 635 N N . ALA A 1 82 ? 1.813 -4.033 -19.344 1.00 98.62 82 ALA A N 1
ATOM 636 C CA . ALA A 1 82 ? 2.168 -2.622 -19.237 1.00 98.62 82 ALA A CA 1
ATOM 637 C C . ALA A 1 82 ? 2.844 -2.360 -17.891 1.00 98.62 82 ALA A C 1
ATOM 639 O O . ALA A 1 82 ? 3.845 -1.655 -17.831 1.00 98.62 82 ALA A O 1
ATOM 640 N N . SER A 1 83 ? 2.351 -2.983 -16.817 1.00 98.75 83 SER A N 1
ATOM 641 C CA . SER A 1 83 ? 3.003 -2.922 -15.511 1.00 98.75 83 SER A CA 1
ATOM 642 C C . SER A 1 83 ? 4.438 -3.458 -15.558 1.00 98.75 83 SER A C 1
ATOM 644 O O . SER A 1 83 ? 5.342 -2.793 -15.064 1.00 98.75 83 SER A O 1
ATOM 646 N N . LEU A 1 84 ? 4.676 -4.606 -16.199 1.00 98.62 84 LEU A N 1
ATOM 647 C CA . LEU A 1 84 ? 6.029 -5.138 -16.387 1.00 98.62 84 LEU A CA 1
ATOM 648 C C . LEU A 1 84 ? 6.908 -4.209 -17.228 1.00 98.62 84 LEU A C 1
ATOM 650 O O . LEU A 1 84 ? 8.054 -3.972 -16.861 1.00 98.62 84 LEU A O 1
ATOM 654 N N . TYR A 1 85 ? 6.374 -3.648 -18.314 1.00 98.12 85 TYR A N 1
ATOM 655 C CA . TYR A 1 85 ? 7.117 -2.707 -19.151 1.00 98.12 85 TYR A CA 1
ATOM 656 C C . TYR A 1 85 ? 7.569 -1.466 -18.368 1.00 98.12 85 TYR A C 1
ATOM 658 O O . TYR A 1 85 ? 8.739 -1.091 -18.435 1.00 98.12 85 TYR A O 1
ATOM 666 N N . TRP A 1 86 ? 6.674 -0.852 -17.586 1.00 98.00 86 TRP A N 1
ATOM 667 C CA . TRP A 1 86 ? 7.026 0.317 -16.776 1.00 98.00 86 TRP A CA 1
ATOM 668 C C . TRP A 1 86 ? 7.998 -0.023 -15.649 1.00 98.00 86 TRP A C 1
ATOM 670 O O . TRP A 1 86 ? 8.902 0.764 -15.391 1.00 98.00 86 TRP A O 1
ATOM 680 N N . LEU A 1 87 ? 7.870 -1.199 -15.025 1.00 98.00 87 LEU A N 1
ATOM 681 C CA . LEU A 1 87 ? 8.870 -1.689 -14.076 1.00 98.00 87 LEU A CA 1
ATOM 682 C C . LEU A 1 87 ? 10.246 -1.818 -14.745 1.00 98.00 87 LEU A C 1
ATOM 684 O O . LEU A 1 87 ? 11.215 -1.266 -14.236 1.00 98.00 87 LEU A O 1
ATOM 688 N N . GLY A 1 88 ? 10.323 -2.504 -15.889 1.00 95.38 88 GLY A N 1
ATOM 689 C CA . GLY A 1 88 ? 11.572 -2.702 -16.627 1.00 95.38 88 GLY A CA 1
ATOM 690 C C . GLY A 1 88 ? 12.217 -1.375 -17.020 1.00 95.38 88 GLY A C 1
ATOM 691 O O . GLY A 1 88 ? 13.376 -1.145 -16.712 1.00 95.38 88 GLY A O 1
ATOM 692 N N . ARG A 1 89 ? 11.442 -0.439 -17.582 1.00 92.50 89 ARG A N 1
ATOM 693 C CA . ARG A 1 89 ? 11.886 0.938 -17.875 1.00 92.50 89 ARG A CA 1
ATOM 694 C C . ARG A 1 89 ? 12.541 1.626 -16.673 1.00 92.50 89 ARG A C 1
ATOM 696 O O . ARG A 1 89 ? 13.531 2.328 -16.850 1.00 92.50 89 ARG A O 1
ATOM 703 N N . MET A 1 90 ? 11.984 1.453 -15.475 1.00 92.38 90 MET A N 1
ATOM 704 C CA . MET A 1 90 ? 12.540 2.034 -14.250 1.00 92.38 90 MET A CA 1
ATOM 705 C C . MET A 1 90 ? 13.834 1.325 -13.830 1.00 92.38 90 MET A C 1
ATOM 707 O O . MET A 1 90 ? 14.822 1.994 -13.538 1.00 92.38 90 MET A O 1
ATOM 711 N N . LEU A 1 91 ? 13.846 -0.012 -13.814 1.00 91.81 91 LEU A N 1
ATOM 712 C CA . LEU A 1 91 ? 14.997 -0.802 -13.360 1.00 91.81 91 LEU A CA 1
ATOM 713 C C . LEU A 1 91 ? 16.192 -0.718 -14.317 1.00 91.81 91 LEU A C 1
ATOM 715 O O . LEU A 1 91 ? 17.312 -0.527 -13.854 1.00 91.81 91 LEU A O 1
ATOM 719 N N . GLU A 1 92 ? 15.958 -0.762 -15.630 1.00 86.25 92 GLU A N 1
ATOM 720 C CA . GLU A 1 92 ? 16.990 -0.535 -16.657 1.00 86.25 92 GLU A CA 1
ATOM 721 C C . GLU A 1 92 ? 17.491 0.913 -16.644 1.00 86.25 92 GLU A C 1
ATOM 723 O O . GLU A 1 92 ? 18.651 1.194 -16.939 1.00 86.25 92 GLU A O 1
ATOM 728 N N . GLY A 1 93 ? 16.631 1.843 -16.223 1.00 80.12 93 GLY A N 1
ATOM 729 C CA . GLY A 1 93 ? 17.022 3.201 -15.864 1.00 80.12 93 GLY A CA 1
ATOM 730 C C . GLY A 1 93 ? 17.837 3.295 -14.565 1.00 80.12 93 GLY A C 1
ATOM 731 O O . GLY A 1 93 ? 18.310 4.352 -14.161 1.00 80.12 93 GLY A O 1
ATOM 732 N N . GLY A 1 94 ? 18.021 2.194 -13.850 1.00 81.00 94 GLY A N 1
ATOM 733 C CA . GLY A 1 94 ? 18.761 2.162 -12.599 1.00 81.00 94 GLY A CA 1
ATOM 734 C C . GLY A 1 94 ? 18.009 2.759 -11.414 1.00 81.00 94 GLY A C 1
ATOM 735 O O . GLY A 1 94 ? 18.663 3.110 -10.432 1.00 81.00 94 GLY A O 1
ATOM 736 N N . GLU A 1 95 ? 16.682 2.909 -11.471 1.00 88.75 95 GLU A N 1
ATOM 737 C CA . GLU A 1 95 ? 15.850 3.270 -10.316 1.00 88.75 95 GLU A CA 1
ATOM 738 C C . GLU A 1 95 ? 16.228 2.472 -9.057 1.00 88.75 95 GLU A C 1
ATOM 740 O O . GLU A 1 95 ? 16.591 1.299 -9.135 1.00 88.75 95 GLU A O 1
ATOM 745 N N . ASP A 1 96 ? 16.099 3.088 -7.878 1.00 90.44 96 ASP A N 1
ATOM 746 C CA . ASP A 1 96 ? 16.215 2.343 -6.620 1.00 90.44 96 ASP A CA 1
ATOM 747 C C . ASP A 1 96 ? 15.119 1.248 -6.541 1.00 90.44 96 ASP A C 1
ATOM 749 O O . ASP A 1 96 ? 13.932 1.582 -6.438 1.00 90.44 96 ASP A O 1
ATOM 753 N N . PRO A 1 97 ? 15.453 -0.059 -6.511 1.00 94.38 97 PRO A N 1
ATOM 754 C CA . PRO A 1 97 ? 14.449 -1.123 -6.413 1.00 94.38 97 PRO A CA 1
ATOM 755 C C . PRO A 1 97 ? 13.596 -1.002 -5.141 1.00 94.38 97 PRO A C 1
ATOM 757 O O . PRO A 1 97 ? 12.414 -1.360 -5.135 1.00 94.38 97 PRO A O 1
ATOM 760 N N . LEU A 1 98 ? 14.149 -0.434 -4.060 1.00 97.00 98 LEU A N 1
ATOM 761 C CA . LEU A 1 98 ? 13.401 -0.205 -2.826 1.00 97.00 98 LEU A CA 1
ATOM 762 C C . LEU A 1 98 ? 12.382 0.921 -2.980 1.00 97.00 98 LEU A C 1
ATOM 764 O O . LEU A 1 98 ? 11.352 0.894 -2.302 1.00 97.00 98 LEU A O 1
ATOM 768 N N . TYR A 1 99 ? 12.619 1.890 -3.868 1.00 95.94 99 TYR A N 1
ATOM 769 C CA . TYR A 1 99 ? 11.616 2.889 -4.223 1.00 95.94 99 TYR A CA 1
ATOM 770 C C . TYR A 1 99 ? 10.396 2.225 -4.842 1.00 95.94 99 TYR A C 1
ATOM 772 O O . TYR A 1 99 ? 9.282 2.431 -4.352 1.00 95.94 99 TYR A O 1
ATOM 780 N N . VAL A 1 100 ? 10.603 1.356 -5.830 1.00 97.94 100 VAL A N 1
ATOM 781 C CA . VAL A 1 100 ? 9.507 0.610 -6.449 1.00 97.94 100 VAL A CA 1
ATOM 782 C C . VAL A 1 100 ? 8.800 -0.263 -5.414 1.00 97.94 100 VAL A C 1
ATOM 784 O O . VAL A 1 100 ? 7.582 -0.166 -5.267 1.00 97.94 100 VAL A O 1
ATOM 787 N N . ALA A 1 101 ? 9.539 -1.028 -4.607 1.00 98.50 101 ALA A N 1
ATOM 788 C CA . ALA A 1 101 ? 8.953 -1.888 -3.581 1.00 98.50 101 ALA A CA 1
ATOM 789 C C . ALA A 1 101 ? 8.071 -1.119 -2.572 1.00 98.50 101 ALA A C 1
ATOM 791 O O . ALA A 1 101 ? 6.964 -1.563 -2.263 1.00 98.50 101 ALA A O 1
ATOM 792 N N . ARG A 1 102 ? 8.485 0.075 -2.109 1.00 98.62 102 ARG A N 1
ATOM 793 C CA . ARG A 1 102 ? 7.647 0.941 -1.245 1.00 98.62 102 ARG A CA 1
ATOM 794 C C . ARG A 1 102 ? 6.321 1.302 -1.919 1.00 98.62 102 ARG A C 1
ATOM 796 O O . ARG A 1 102 ? 5.273 1.348 -1.271 1.00 98.62 102 ARG A O 1
ATOM 803 N N . ARG A 1 103 ? 6.357 1.562 -3.227 1.00 98.50 103 ARG A N 1
ATOM 804 C CA . ARG A 1 103 ? 5.178 1.901 -4.032 1.00 98.50 103 ARG A CA 1
ATOM 805 C C . ARG A 1 103 ? 4.260 0.688 -4.231 1.00 98.50 103 ARG A C 1
ATOM 807 O O . ARG A 1 103 ? 3.043 0.875 -4.222 1.00 98.50 103 ARG A O 1
ATOM 814 N N . LEU A 1 104 ? 4.799 -0.530 -4.312 1.00 98.81 104 LEU A N 1
ATOM 815 C CA . LEU A 1 104 ? 4.011 -1.773 -4.330 1.00 98.81 104 LEU A CA 1
ATOM 816 C C . LEU A 1 104 ? 3.321 -2.037 -2.985 1.00 98.81 104 LEU A C 1
ATOM 818 O O . LEU A 1 104 ? 2.128 -2.328 -2.963 1.00 98.81 104 LEU A O 1
ATOM 822 N N . VAL A 1 105 ? 4.025 -1.842 -1.862 1.00 98.81 105 VAL A N 1
ATOM 823 C CA . VAL A 1 105 ? 3.438 -1.945 -0.509 1.00 98.81 105 VAL A CA 1
ATOM 824 C C . VAL A 1 105 ? 2.266 -0.980 -0.352 1.00 98.81 105 VAL A C 1
ATOM 826 O O . VAL A 1 105 ? 1.208 -1.353 0.152 1.00 98.81 105 VAL A O 1
ATOM 829 N N . ARG A 1 106 ? 2.418 0.261 -0.834 1.00 98.50 106 ARG A N 1
ATOM 830 C CA . ARG A 1 106 ? 1.320 1.232 -0.826 1.00 98.50 106 ARG A CA 1
ATOM 831 C C . ARG A 1 106 ? 0.139 0.773 -1.686 1.00 98.50 106 ARG A C 1
ATOM 833 O O . ARG A 1 106 ? -0.999 0.882 -1.235 1.00 98.50 106 ARG A O 1
ATOM 840 N N . PHE A 1 107 ? 0.411 0.274 -2.891 1.00 98.75 107 PHE A N 1
ATOM 841 C CA . PHE A 1 107 ? -0.612 -0.191 -3.830 1.00 98.75 107 PHE A CA 1
ATOM 842 C C . PHE A 1 107 ? -1.436 -1.349 -3.262 1.00 98.75 107 PHE A C 1
ATOM 844 O O . PHE A 1 107 ? -2.658 -1.339 -3.378 1.00 98.75 107 PHE A O 1
ATOM 851 N N . ALA A 1 108 ? -0.787 -2.303 -2.589 1.00 98.69 108 ALA A N 1
ATOM 852 C CA . ALA A 1 108 ? -1.454 -3.454 -1.990 1.00 98.69 108 ALA A CA 1
ATOM 853 C C . ALA A 1 108 ? -2.594 -3.053 -1.034 1.00 98.69 108 ALA A C 1
ATOM 855 O O . ALA A 1 108 ? -3.663 -3.651 -1.066 1.00 98.69 108 ALA A O 1
ATOM 856 N N . SER A 1 109 ? -2.419 -1.999 -0.232 1.00 98.12 109 SER A N 1
ATOM 857 C CA . SER A 1 109 ? -3.483 -1.513 0.662 1.00 98.12 109 SER A CA 1
ATOM 858 C C . SER A 1 109 ? -4.424 -0.487 0.022 1.00 98.12 109 SER A C 1
ATOM 860 O O . SER A 1 109 ? -5.535 -0.303 0.512 1.00 98.12 109 SER A O 1
ATOM 862 N N . GLU A 1 110 ? -3.974 0.244 -1.001 1.00 98.38 110 GLU A N 1
ATOM 863 C CA . GLU A 1 110 ? -4.748 1.323 -1.634 1.00 98.38 110 GLU A CA 1
ATOM 864 C C . GLU A 1 110 ? -5.717 0.811 -2.700 1.00 98.38 110 GLU A C 1
ATOM 866 O O . GLU A 1 110 ? -6.864 1.247 -2.720 1.00 98.38 110 GLU A O 1
ATOM 871 N N . ASP A 1 111 ? -5.244 -0.086 -3.565 1.00 98.56 111 ASP A N 1
ATOM 872 C CA . ASP A 1 111 ? -5.915 -0.479 -4.806 1.00 98.56 111 ASP A CA 1
ATOM 873 C C . ASP A 1 111 ? -6.364 -1.951 -4.821 1.00 98.56 111 ASP A C 1
ATOM 875 O O . ASP A 1 111 ? -7.216 -2.315 -5.632 1.00 98.56 111 ASP A O 1
ATOM 879 N N . VAL A 1 112 ? -5.822 -2.794 -3.933 1.00 98.69 112 VAL A N 1
ATOM 880 C CA . VAL A 1 112 ? -6.246 -4.197 -3.742 1.00 98.69 112 VAL A CA 1
ATOM 881 C C . VAL A 1 112 ? -7.063 -4.341 -2.453 1.00 98.69 112 VAL A C 1
ATOM 883 O O . VAL A 1 112 ? -8.208 -4.787 -2.492 1.00 98.69 112 VAL A O 1
ATOM 886 N N . GLY A 1 113 ? -6.527 -3.889 -1.316 1.00 97.62 113 GLY A N 1
ATOM 887 C CA . GLY A 1 113 ? -7.280 -3.749 -0.068 1.00 97.62 113 GLY A CA 1
ATOM 888 C C . GLY A 1 113 ? -7.851 -5.073 0.451 1.00 97.62 113 GLY A C 1
ATOM 889 O O . GLY A 1 113 ? -7.162 -6.089 0.482 1.00 97.62 113 GLY A O 1
ATOM 890 N N . LEU A 1 114 ? -9.118 -5.067 0.880 1.00 97.44 114 LEU A N 1
ATOM 891 C CA . LEU A 1 114 ? -9.790 -6.270 1.398 1.00 97.44 114 LEU A CA 1
ATOM 892 C C . LEU A 1 114 ? -10.208 -7.259 0.311 1.00 97.44 114 LEU A C 1
ATOM 894 O O . LEU A 1 114 ? -10.601 -8.372 0.652 1.00 97.44 114 LEU A O 1
ATOM 898 N N . ALA A 1 115 ? -10.119 -6.889 -0.971 1.00 98.19 115 ALA A N 1
ATOM 899 C CA . ALA A 1 115 ? -10.433 -7.823 -2.045 1.00 98.19 115 ALA A CA 1
ATOM 900 C C . ALA A 1 115 ? -9.427 -8.983 -2.099 1.00 98.19 115 ALA A C 1
ATOM 902 O O . ALA A 1 115 ? -9.801 -10.092 -2.471 1.00 98.19 115 ALA A O 1
ATOM 903 N N . ASP A 1 116 ? -8.177 -8.739 -1.694 1.00 98.50 116 ASP A N 1
ATOM 904 C CA . ASP A 1 116 ? -7.182 -9.780 -1.445 1.00 98.50 116 ASP A CA 1
ATOM 905 C C . ASP A 1 116 ? -6.240 -9.372 -0.290 1.00 98.50 116 ASP A C 1
ATOM 907 O O . ASP A 1 116 ? -5.225 -8.698 -0.505 1.00 98.50 116 ASP A O 1
ATOM 911 N N . PRO A 1 117 ? -6.542 -9.792 0.955 1.00 97.50 117 PRO A N 1
ATOM 912 C CA . PRO A 1 117 ? -5.722 -9.472 2.123 1.00 97.50 117 PRO A CA 1
ATOM 913 C C . PRO A 1 117 ? -4.298 -10.047 2.085 1.00 97.50 117 PRO A C 1
ATOM 915 O O . PRO A 1 117 ? -3.448 -9.595 2.856 1.00 97.50 117 PRO A O 1
ATOM 918 N N . CYS A 1 118 ? -4.003 -11.018 1.210 1.00 98.31 118 CYS A N 1
ATOM 919 C CA . CYS A 1 118 ? -2.653 -11.564 1.051 1.00 98.31 118 CYS A CA 1
ATOM 920 C C . CYS A 1 118 ? -1.709 -10.603 0.311 1.00 98.31 118 CYS A C 1
ATOM 922 O O . CYS A 1 118 ? -0.485 -10.752 0.413 1.00 98.31 118 CYS A O 1
ATOM 924 N N . ALA A 1 119 ? -2.243 -9.568 -0.343 1.00 98.69 119 ALA A N 1
ATOM 925 C CA . ALA A 1 119 ? -1.445 -8.663 -1.153 1.00 98.69 119 ALA A CA 1
ATOM 926 C C . ALA A 1 119 ? -0.450 -7.820 -0.356 1.00 98.69 119 ALA A C 1
ATOM 928 O O . ALA A 1 119 ? 0.693 -7.641 -0.783 1.00 98.69 119 ALA A O 1
ATOM 929 N N . LEU A 1 120 ? -0.855 -7.314 0.813 1.00 98.69 120 LEU A N 1
ATOM 930 C CA . LEU A 1 120 ? 0.038 -6.528 1.664 1.00 98.69 120 LEU A CA 1
ATOM 931 C C . LEU A 1 120 ? 1.201 -7.381 2.207 1.00 98.69 120 LEU A C 1
ATOM 933 O O . LEU A 1 120 ? 2.345 -6.961 2.027 1.00 98.69 120 LEU A O 1
ATOM 937 N N . PRO A 1 121 ? 0.970 -8.570 2.805 1.00 98.69 121 PRO A N 1
ATOM 938 C CA . PRO A 1 121 ? 2.048 -9.486 3.171 1.00 98.69 121 PRO A CA 1
ATOM 939 C C . PRO A 1 121 ? 3.010 -9.778 2.017 1.00 98.69 121 PRO A C 1
ATOM 941 O O . PRO A 1 121 ? 4.219 -9.654 2.195 1.00 98.69 121 PRO A O 1
ATOM 944 N N . GLN A 1 122 ? 2.497 -10.082 0.822 1.00 98.56 122 GLN A N 1
ATOM 945 C CA . GLN A 1 122 ? 3.341 -10.391 -0.332 1.00 98.56 122 GLN A CA 1
ATOM 946 C C . GLN A 1 122 ? 4.190 -9.193 -0.783 1.00 98.56 122 GLN A C 1
ATOM 948 O O . GLN A 1 122 ? 5.380 -9.351 -1.067 1.00 98.56 122 GLN A O 1
ATOM 953 N N . ALA A 1 123 ? 3.624 -7.983 -0.791 1.00 98.81 123 ALA A N 1
ATOM 954 C CA . ALA A 1 123 ? 4.365 -6.766 -1.113 1.00 98.81 123 ALA A CA 1
ATOM 955 C C . ALA A 1 123 ? 5.421 -6.421 -0.045 1.00 98.81 123 ALA A C 1
ATOM 957 O O . ALA A 1 123 ? 6.522 -5.984 -0.382 1.00 98.81 123 ALA A O 1
ATOM 958 N N . VAL A 1 124 ? 5.130 -6.654 1.240 1.00 98.81 124 VAL A N 1
ATOM 959 C CA . VAL A 1 124 ? 6.098 -6.466 2.336 1.00 98.81 124 VAL A CA 1
ATOM 960 C C . VAL A 1 124 ? 7.239 -7.479 2.239 1.00 98.81 124 VAL A C 1
ATOM 962 O O . VAL A 1 124 ? 8.402 -7.089 2.341 1.00 98.81 124 VAL A O 1
ATOM 965 N N . SER A 1 125 ? 6.940 -8.753 1.976 1.00 98.75 125 SER A N 1
ATOM 966 C CA . SER A 1 125 ? 7.964 -9.773 1.728 1.00 98.75 125 SER A CA 1
ATOM 967 C C . SER A 1 125 ? 8.805 -9.441 0.497 1.00 98.75 125 SER A C 1
ATOM 969 O O . SER A 1 125 ? 10.020 -9.606 0.532 1.00 98.75 125 SER A O 1
ATOM 971 N N . THR A 1 126 ? 8.191 -8.894 -0.556 1.00 98.75 126 THR A N 1
ATOM 972 C CA . THR A 1 126 ? 8.908 -8.392 -1.738 1.00 98.75 126 THR A CA 1
ATOM 973 C C . THR A 1 126 ? 9.877 -7.278 -1.355 1.00 98.75 126 THR A C 1
ATOM 975 O O . THR A 1 126 ? 11.046 -7.340 -1.723 1.00 98.75 126 THR A O 1
ATOM 978 N N . PHE A 1 127 ? 9.435 -6.287 -0.571 1.00 98.69 127 PHE A N 1
ATOM 979 C CA . PHE A 1 127 ? 10.305 -5.216 -0.080 1.00 98.69 127 PHE A CA 1
ATOM 980 C C . PHE A 1 127 ? 11.493 -5.761 0.722 1.00 98.69 127 PHE A C 1
ATOM 982 O O . PHE A 1 127 ? 12.631 -5.366 0.475 1.00 98.69 127 PHE A O 1
ATOM 989 N N . GLN A 1 128 ? 11.244 -6.688 1.650 1.00 98.62 128 GLN A N 1
ATOM 990 C CA . GLN A 1 128 ? 12.297 -7.317 2.452 1.00 98.62 128 GLN A CA 1
ATOM 991 C C . GLN A 1 128 ? 13.286 -8.093 1.580 1.00 98.62 128 GLN A C 1
ATOM 993 O O . GLN A 1 128 ? 14.492 -7.924 1.728 1.00 98.62 128 GLN A O 1
ATOM 998 N N . ALA A 1 129 ? 12.789 -8.891 0.633 1.00 98.31 129 ALA A N 1
ATOM 999 C CA . ALA A 1 129 ? 13.631 -9.647 -0.283 1.00 98.31 129 ALA A CA 1
ATOM 1000 C C . ALA A 1 129 ? 14.495 -8.720 -1.152 1.00 98.31 129 ALA A C 1
ATOM 1002 O O . ALA A 1 129 ? 15.695 -8.948 -1.270 1.00 98.31 129 ALA A O 1
ATOM 1003 N N . CYS A 1 130 ? 13.930 -7.625 -1.673 1.00 97.75 130 CYS A N 1
ATOM 1004 C CA . CYS A 1 130 ? 14.693 -6.623 -2.420 1.00 97.75 130 CYS A CA 1
ATOM 1005 C C . CYS A 1 130 ? 15.770 -5.957 -1.559 1.00 97.75 130 CYS A C 1
ATOM 1007 O O . CYS A 1 130 ? 16.868 -5.705 -2.044 1.00 97.75 130 CYS A O 1
ATOM 1009 N N . HIS A 1 131 ? 15.475 -5.692 -0.284 1.00 95.88 131 HIS A N 1
ATOM 1010 C CA . HIS A 1 131 ? 16.434 -5.100 0.646 1.00 95.88 131 HIS A CA 1
ATOM 1011 C C . HIS A 1 131 ? 17.596 -6.041 0.967 1.00 95.88 131 HIS A C 1
ATOM 1013 O O . HIS A 1 131 ? 18.731 -5.587 1.071 1.00 95.88 131 HIS A O 1
ATOM 1019 N N . PHE A 1 132 ? 17.324 -7.339 1.111 1.00 96.19 132 PHE A N 1
ATOM 1020 C CA . PHE A 1 132 ? 18.354 -8.332 1.409 1.00 96.19 132 PHE A CA 1
ATOM 1021 C C . PHE A 1 132 ? 19.199 -8.716 0.196 1.00 96.19 132 PHE A C 1
ATOM 1023 O O . PHE A 1 132 ? 20.388 -8.974 0.355 1.00 96.19 132 PHE A O 1
ATOM 1030 N N . ILE A 1 133 ? 18.587 -8.789 -0.986 1.00 95.19 133 ILE A N 1
ATOM 1031 C CA . ILE A 1 133 ? 19.223 -9.340 -2.187 1.00 95.19 133 ILE A CA 1
ATOM 1032 C C . ILE A 1 133 ? 19.855 -8.236 -3.044 1.00 95.19 133 ILE A C 1
ATOM 1034 O O . ILE A 1 133 ? 20.988 -8.387 -3.486 1.00 95.19 133 ILE A O 1
ATOM 1038 N N . GLY A 1 134 ? 19.168 -7.105 -3.238 1.00 89.50 134 GLY A N 1
ATOM 1039 C CA . GLY A 1 134 ? 19.628 -6.035 -4.127 1.00 89.50 134 GLY A CA 1
ATOM 1040 C C . GLY A 1 134 ? 19.536 -6.379 -5.621 1.00 89.50 134 GLY A C 1
ATOM 1041 O O . GLY A 1 134 ? 19.030 -7.429 -6.014 1.00 89.50 134 GLY A O 1
ATOM 1042 N N . MET A 1 135 ? 19.963 -5.445 -6.475 1.00 88.88 135 MET A N 1
ATOM 1043 C CA . MET A 1 135 ? 20.062 -5.664 -7.926 1.00 88.88 135 MET A CA 1
ATOM 1044 C C . MET A 1 135 ? 21.354 -6.419 -8.282 1.00 88.88 135 MET A C 1
ATOM 1046 O O . MET A 1 135 ? 22.373 -6.160 -7.634 1.00 88.88 135 MET A O 1
ATOM 1050 N N . PRO A 1 136 ? 21.351 -7.240 -9.353 1.00 92.56 136 PRO A N 1
ATOM 1051 C CA . PRO A 1 136 ? 20.241 -7.459 -10.297 1.00 92.56 136 PRO A CA 1
ATOM 1052 C C . PRO A 1 136 ? 19.172 -8.466 -9.838 1.00 92.56 136 PRO A C 1
ATOM 1054 O O . PRO A 1 136 ? 18.044 -8.421 -10.315 1.00 92.56 136 PRO A O 1
ATOM 1057 N N . GLU A 1 137 ? 19.462 -9.345 -8.882 1.00 92.88 137 GLU A N 1
ATOM 1058 C CA . GLU A 1 137 ? 18.616 -10.507 -8.580 1.00 92.88 137 GLU A CA 1
ATOM 1059 C C . GLU A 1 137 ? 17.221 -10.145 -8.036 1.00 92.88 137 GLU A C 1
ATOM 1061 O O . GLU A 1 137 ? 16.280 -10.933 -8.164 1.00 92.88 137 GLU A O 1
ATOM 1066 N N . CYS A 1 138 ? 17.037 -8.956 -7.452 1.00 95.50 138 CYS A N 1
ATOM 1067 C CA . CYS A 1 138 ? 15.724 -8.519 -6.975 1.00 95.50 138 CYS A CA 1
ATOM 1068 C C . CYS A 1 138 ? 14.741 -8.087 -8.080 1.00 95.50 138 CYS A C 1
ATOM 1070 O O . CYS A 1 138 ? 13.550 -7.938 -7.792 1.00 95.50 138 CYS A O 1
ATOM 1072 N N . GLU A 1 139 ? 15.177 -7.940 -9.336 1.00 95.75 139 GLU A N 1
ATOM 1073 C CA . GLU A 1 139 ? 14.311 -7.509 -10.444 1.00 95.75 139 GLU A CA 1
ATOM 1074 C C . GLU A 1 139 ? 13.127 -8.463 -10.664 1.00 95.75 139 GLU A C 1
ATOM 1076 O O . GLU A 1 139 ? 11.979 -8.031 -10.800 1.00 95.75 139 GLU A O 1
ATOM 1081 N N . VAL A 1 140 ? 13.378 -9.775 -10.597 1.00 98.00 140 VAL A N 1
ATOM 1082 C CA . VAL A 1 140 ? 12.348 -10.802 -10.794 1.00 98.00 140 VAL A CA 1
ATOM 1083 C C . VAL A 1 140 ? 11.388 -10.873 -9.604 1.00 98.00 140 VAL A C 1
ATOM 1085 O O . VAL A 1 140 ? 10.213 -11.199 -9.768 1.00 98.00 140 VAL A O 1
ATOM 1088 N N . ILE A 1 141 ? 11.855 -10.499 -8.410 1.00 98.62 141 ILE A N 1
ATOM 1089 C CA . ILE A 1 141 ? 11.044 -10.431 -7.187 1.00 98.62 141 ILE A CA 1
ATOM 1090 C C . ILE A 1 141 ? 10.047 -9.273 -7.304 1.00 98.62 141 ILE A C 1
ATOM 1092 O O . ILE A 1 141 ? 8.849 -9.445 -7.057 1.00 98.62 141 ILE A O 1
ATOM 1096 N N . LEU A 1 142 ? 10.517 -8.104 -7.755 1.00 98.69 142 LEU A N 1
ATOM 1097 C CA . LEU A 1 142 ? 9.647 -6.972 -8.076 1.00 98.69 142 LEU A CA 1
ATOM 1098 C C . LEU A 1 142 ? 8.656 -7.334 -9.184 1.00 98.69 142 LEU A C 1
ATOM 1100 O O . LEU A 1 142 ? 7.463 -7.066 -9.038 1.00 98.69 142 LEU A O 1
ATOM 1104 N N . ALA A 1 143 ? 9.121 -7.984 -10.254 1.00 98.75 143 ALA A N 1
ATOM 1105 C CA . ALA A 1 143 ? 8.275 -8.409 -11.366 1.00 98.75 143 ALA A CA 1
ATOM 1106 C C . ALA A 1 143 ? 7.160 -9.361 -10.908 1.00 98.75 143 ALA A C 1
ATOM 1108 O O . ALA A 1 143 ? 5.994 -9.158 -11.257 1.00 98.75 143 ALA A O 1
ATOM 1109 N N . GLN A 1 144 ? 7.485 -10.346 -10.064 1.00 98.81 144 GLN A N 1
ATOM 1110 C CA . GLN A 1 144 ? 6.506 -11.261 -9.476 1.00 98.81 144 GLN A CA 1
ATOM 1111 C C . GLN A 1 144 ? 5.424 -10.498 -8.702 1.00 98.81 144 GLN A C 1
ATOM 1113 O O . GLN A 1 144 ? 4.232 -10.739 -8.907 1.00 98.81 144 GLN A O 1
ATOM 1118 N N . CYS A 1 145 ? 5.819 -9.567 -7.830 1.00 98.81 145 CYS A N 1
ATOM 1119 C CA . CYS A 1 145 ? 4.872 -8.782 -7.044 1.00 98.81 145 CYS A CA 1
ATOM 1120 C C . CYS A 1 145 ? 4.013 -7.864 -7.920 1.00 98.81 145 CYS A C 1
ATOM 1122 O O . CYS A 1 145 ? 2.810 -7.754 -7.693 1.00 98.81 145 CYS A O 1
ATOM 1124 N N . VAL A 1 146 ? 4.605 -7.221 -8.929 1.00 98.88 146 VAL A N 1
ATOM 1125 C CA . VAL A 1 146 ? 3.888 -6.357 -9.877 1.00 98.88 146 VAL A CA 1
ATOM 1126 C C . VAL A 1 146 ? 2.812 -7.139 -10.624 1.00 98.88 146 VAL A C 1
ATOM 1128 O O . VAL A 1 146 ? 1.668 -6.691 -10.689 1.00 98.88 146 VAL A O 1
ATOM 1131 N N . VAL A 1 147 ? 3.143 -8.320 -11.151 1.00 98.88 147 VAL A N 1
ATOM 1132 C CA . VAL A 1 147 ? 2.176 -9.167 -11.868 1.00 98.88 147 VAL A CA 1
ATOM 1133 C C . VAL A 1 147 ? 1.081 -9.661 -10.931 1.00 98.88 147 VAL A C 1
ATOM 1135 O O . VAL A 1 147 ? -0.093 -9.640 -11.300 1.00 98.88 147 VAL A O 1
ATOM 1138 N N . TYR A 1 148 ? 1.439 -10.067 -9.712 1.00 98.88 148 TYR A N 1
ATOM 1139 C CA . TYR A 1 148 ? 0.459 -10.461 -8.706 1.00 98.88 148 TYR A CA 1
ATOM 1140 C C . TYR A 1 148 ? -0.523 -9.315 -8.400 1.00 98.88 148 TYR A C 1
ATOM 1142 O O . TYR A 1 148 ? -1.731 -9.504 -8.514 1.00 98.88 148 TYR A O 1
ATOM 1150 N N . LEU A 1 149 ? -0.032 -8.102 -8.119 1.00 98.88 149 LEU A N 1
ATOM 1151 C CA . LEU A 1 149 ? -0.878 -6.935 -7.828 1.00 98.88 149 LEU A CA 1
ATOM 1152 C C . LEU A 1 149 ? -1.706 -6.483 -9.042 1.00 98.88 149 LEU A C 1
ATOM 1154 O O . LEU A 1 149 ? -2.845 -6.035 -8.887 1.00 98.88 149 LEU A O 1
ATOM 1158 N N . ALA A 1 150 ? -1.168 -6.617 -10.257 1.00 98.81 150 ALA A N 1
ATOM 1159 C CA . ALA A 1 150 ? -1.914 -6.358 -11.483 1.00 98.81 150 ALA A CA 1
ATOM 1160 C C . ALA A 1 150 ? -3.087 -7.338 -11.638 1.00 98.81 150 ALA A C 1
ATOM 1162 O O . ALA A 1 150 ? -4.184 -6.905 -11.979 1.00 98.81 150 ALA A O 1
ATOM 1163 N N . ARG A 1 151 ? -2.899 -8.622 -11.314 1.00 98.62 151 ARG A N 1
ATOM 1164 C CA . ARG A 1 151 ? -3.934 -9.667 -11.429 1.00 98.62 151 ARG A CA 1
ATOM 1165 C C . ARG A 1 151 ? -4.893 -9.750 -10.242 1.00 98.62 151 ARG A C 1
ATOM 1167 O O . ARG A 1 151 ? -5.982 -10.295 -10.393 1.00 98.62 151 ARG A O 1
ATOM 1174 N N . ALA A 1 152 ? -4.508 -9.224 -9.082 1.00 98.69 152 ALA A N 1
ATOM 1175 C CA . ALA A 1 152 ? -5.334 -9.241 -7.880 1.00 98.69 152 ALA A CA 1
ATOM 1176 C C . ALA A 1 152 ? -6.668 -8.495 -8.094 1.00 98.69 152 ALA A C 1
ATOM 1178 O O . ALA A 1 152 ? -6.699 -7.493 -8.823 1.00 98.69 152 ALA A O 1
ATOM 1179 N N . PRO A 1 153 ? -7.769 -8.925 -7.455 1.00 98.44 153 PRO A N 1
ATOM 1180 C CA . PRO A 1 153 ? -9.018 -8.171 -7.480 1.00 98.44 153 PRO A CA 1
ATOM 1181 C C . PRO A 1 153 ? -8.806 -6.780 -6.864 1.00 98.44 153 PRO A C 1
ATOM 1183 O O . PRO A 1 153 ? -8.016 -6.608 -5.938 1.00 98.44 153 PRO A O 1
ATOM 1186 N N . LYS A 1 154 ? -9.481 -5.761 -7.404 1.00 98.50 154 LYS A N 1
ATOM 1187 C CA . LYS A 1 154 ? -9.287 -4.368 -6.980 1.00 98.50 154 LYS A CA 1
ATOM 1188 C C . LYS A 1 154 ? -10.373 -3.936 -6.000 1.00 98.50 154 LYS A C 1
ATOM 1190 O O . LYS A 1 154 ? -11.557 -4.069 -6.300 1.00 98.50 154 LYS A O 1
ATOM 1195 N N . SER A 1 155 ? -9.976 -3.357 -4.870 1.00 98.00 155 SER A N 1
ATOM 1196 C CA . SER A 1 155 ? -10.872 -2.653 -3.948 1.00 98.00 155 SER A CA 1
ATOM 1197 C C . SER A 1 155 ? -10.167 -1.441 -3.355 1.00 98.00 155 SER A C 1
ATOM 1199 O O . SER A 1 155 ? -9.066 -1.527 -2.818 1.00 98.00 155 SER A O 1
ATOM 1201 N N . VAL A 1 156 ? -10.858 -0.304 -3.426 1.00 97.00 156 VAL A N 1
ATOM 1202 C CA . VAL A 1 156 ? -10.435 0.977 -2.839 1.00 97.00 156 VAL A CA 1
ATOM 1203 C C . VAL A 1 156 ? -11.303 1.353 -1.631 1.00 97.00 156 VAL A C 1
ATOM 1205 O O . VAL A 1 156 ? -11.313 2.511 -1.215 1.00 97.00 156 VAL A O 1
ATOM 1208 N N . GLU A 1 157 ? -12.084 0.414 -1.083 1.00 97.00 157 GLU A N 1
ATOM 1209 C CA . GLU A 1 157 ? -13.089 0.702 -0.048 1.00 97.00 157 GLU A CA 1
ATOM 1210 C C . GLU A 1 157 ? -12.461 1.225 1.249 1.00 97.00 157 GLU A C 1
ATOM 1212 O O . GLU A 1 157 ? -12.883 2.264 1.749 1.00 97.00 157 GLU A O 1
ATOM 1217 N N . ILE A 1 158 ? -11.382 0.594 1.733 1.00 96.25 158 ILE A N 1
ATOM 1218 C CA . ILE A 1 158 ? -10.647 1.060 2.917 1.00 96.25 158 ILE A CA 1
ATOM 1219 C C . ILE A 1 158 ? -10.037 2.431 2.639 1.00 96.25 158 ILE A C 1
ATOM 1221 O O . ILE A 1 158 ? -10.098 3.326 3.484 1.00 96.25 158 ILE A O 1
ATOM 1225 N N . TYR A 1 159 ? -9.444 2.609 1.454 1.00 96.19 159 TYR A N 1
ATOM 1226 C CA . TYR A 1 159 ? -8.820 3.871 1.072 1.00 96.19 159 TYR A CA 1
ATOM 1227 C C . TYR A 1 159 ? -9.829 5.024 1.106 1.00 96.19 159 TYR A C 1
ATOM 1229 O O . TYR A 1 159 ? -9.553 6.067 1.708 1.00 96.19 159 TYR A O 1
ATOM 1237 N N . LYS A 1 160 ? -11.012 4.818 0.516 1.00 96.75 160 LYS A N 1
ATOM 1238 C CA . LYS A 1 160 ? -12.108 5.792 0.510 1.00 96.75 160 LYS A CA 1
ATOM 1239 C C . LYS A 1 160 ? -12.689 6.006 1.904 1.00 96.75 160 LYS A C 1
ATOM 1241 O O . LYS A 1 160 ? -12.777 7.152 2.332 1.00 96.75 160 LYS A O 1
ATOM 1246 N N . ALA A 1 161 ? -12.990 4.941 2.646 1.00 97.00 161 ALA A N 1
ATOM 1247 C CA . ALA A 1 161 ? -13.542 5.045 3.994 1.00 97.00 161 ALA A CA 1
ATOM 1248 C C . ALA A 1 161 ? -12.610 5.821 4.936 1.00 97.00 161 ALA A C 1
ATOM 1250 O O . ALA A 1 161 ? -13.041 6.703 5.676 1.00 97.00 161 ALA A O 1
ATOM 1251 N N . TYR A 1 162 ? -11.299 5.588 4.856 1.00 97.38 162 TYR A N 1
ATOM 1252 C CA . TYR A 1 162 ? -10.345 6.357 5.648 1.00 97.38 162 TYR A CA 1
ATOM 1253 C C . TYR A 1 162 ? -10.171 7.798 5.143 1.00 97.38 162 TYR A C 1
ATOM 1255 O O . TYR A 1 162 ? -9.944 8.714 5.937 1.00 97.38 162 TYR A O 1
ATOM 1263 N N . ALA A 1 163 ? -10.290 8.046 3.833 1.00 96.06 163 ALA A N 1
ATOM 1264 C CA . ALA A 1 163 ? -10.354 9.408 3.300 1.00 96.06 163 ALA A CA 1
ATOM 1265 C C . ALA A 1 163 ? -11.574 10.173 3.839 1.00 96.06 163 ALA A C 1
ATOM 1267 O O . ALA A 1 163 ? -11.431 11.332 4.230 1.00 96.06 163 ALA A O 1
ATOM 1268 N N . ASN A 1 164 ? -12.714 9.497 3.955 1.00 96.62 164 ASN A N 1
ATOM 1269 C CA . ASN A 1 164 ? -13.942 10.018 4.543 1.00 96.62 164 ASN A CA 1
ATOM 1270 C C . ASN A 1 164 ? -13.770 10.359 6.028 1.00 96.62 164 ASN A C 1
ATOM 1272 O O . ASN A 1 164 ? -14.089 11.473 6.439 1.00 96.62 164 ASN A O 1
ATOM 1276 N N . VAL A 1 165 ? -13.154 9.473 6.819 1.00 96.31 165 VAL A N 1
ATOM 1277 C CA . VAL A 1 165 ? -12.797 9.765 8.221 1.00 96.31 165 VAL A CA 1
ATOM 1278 C C . VAL A 1 165 ? -11.909 11.008 8.316 1.00 96.31 165 VAL A C 1
ATOM 1280 O O . VAL A 1 165 ? -12.186 11.910 9.106 1.00 96.31 165 VAL A O 1
ATOM 1283 N N . LYS A 1 166 ? -10.860 11.108 7.483 1.00 95.81 166 LYS A N 1
ATOM 1284 C CA . LYS A 1 166 ? -9.979 12.290 7.467 1.00 95.81 166 LYS A CA 1
ATOM 1285 C C . LYS A 1 166 ? -10.746 13.570 7.147 1.00 95.81 166 LYS A C 1
ATOM 1287 O O . LYS A 1 166 ? -10.464 14.595 7.760 1.00 95.81 166 LYS A O 1
ATOM 1292 N N . ALA A 1 167 ? -11.667 13.527 6.189 1.00 95.00 167 ALA A N 1
ATOM 1293 C CA . ALA A 1 167 ? -12.486 14.677 5.829 1.00 95.00 167 ALA A CA 1
ATOM 1294 C C . ALA A 1 167 ? -13.431 15.068 6.974 1.00 95.00 167 ALA A C 1
ATOM 1296 O O . ALA A 1 167 ? -13.465 16.234 7.348 1.00 95.00 167 ALA A O 1
ATOM 1297 N N . CYS A 1 168 ? -14.118 14.101 7.586 1.00 94.50 168 CYS A N 1
ATOM 1298 C CA . CYS A 1 168 ? -14.989 14.327 8.739 1.00 94.50 168 CYS A CA 1
ATOM 1299 C C . CYS A 1 168 ? -14.244 14.996 9.905 1.00 94.50 168 CYS A C 1
ATOM 1301 O O . CYS A 1 168 ? -14.718 15.995 10.438 1.00 94.50 168 CYS A O 1
ATOM 1303 N N . VAL A 1 169 ? -13.047 14.509 10.250 1.00 94.69 169 VAL A N 1
ATOM 1304 C CA . VAL A 1 169 ? -12.228 15.085 11.330 1.00 94.69 169 VAL A CA 1
ATOM 1305 C C . VAL A 1 169 ? -11.721 16.486 10.978 1.00 94.69 169 VAL A C 1
ATOM 1307 O O . VAL A 1 169 ? -11.760 17.380 11.816 1.00 94.69 169 VAL A O 1
ATOM 1310 N N . ARG A 1 170 ? -11.234 16.695 9.747 1.00 94.31 170 ARG A N 1
ATOM 1311 C CA . ARG A 1 170 ? -10.665 17.986 9.317 1.00 94.31 170 ARG A CA 1
ATOM 1312 C C . ARG A 1 170 ? -11.712 19.081 9.155 1.00 94.31 170 ARG A C 1
ATOM 1314 O O . ARG A 1 170 ? -11.396 20.239 9.394 1.00 94.31 170 ARG A O 1
ATOM 1321 N N . ASN A 1 171 ? -12.920 18.709 8.748 1.00 91.62 171 ASN A N 1
ATOM 1322 C CA . ASN A 1 171 ? -14.010 19.642 8.478 1.00 91.62 171 ASN A CA 1
ATOM 1323 C C . ASN A 1 171 ? -14.955 19.797 9.680 1.00 91.62 171 ASN A C 1
ATOM 1325 O O . ASN A 1 171 ? -16.016 20.403 9.545 1.00 91.62 171 ASN A O 1
ATOM 1329 N N . HIS A 1 172 ? -14.619 19.223 10.840 1.00 90.88 172 HIS A N 1
ATOM 1330 C CA . HIS A 1 172 ? -15.450 19.357 12.028 1.00 90.88 172 HIS A CA 1
ATOM 1331 C C . HIS A 1 172 ? -15.429 20.802 12.545 1.00 90.88 172 HIS A C 1
ATOM 1333 O O . HIS A 1 172 ? -14.366 21.402 12.704 1.00 90.88 172 HIS A O 1
ATOM 1339 N N . ASN A 1 173 ? -16.608 21.353 12.837 1.00 89.69 173 ASN A N 1
ATOM 1340 C CA . ASN A 1 173 ? -16.740 22.704 13.372 1.00 89.69 173 ASN A CA 1
ATOM 1341 C C . ASN A 1 173 ? -16.652 22.682 14.900 1.00 89.69 173 ASN A C 1
ATOM 1343 O O . ASN A 1 173 ? -17.535 22.151 15.567 1.00 89.69 173 ASN A O 1
ATOM 1347 N N . GLY A 1 174 ? -15.620 23.320 15.453 1.00 90.81 174 GLY A N 1
ATOM 1348 C CA . GLY A 1 174 ? -15.396 23.370 16.897 1.00 90.81 174 GLY A CA 1
ATOM 1349 C C . GLY A 1 174 ? -14.569 22.186 17.421 1.00 90.81 174 GLY A C 1
ATOM 1350 O O . GLY A 1 174 ? -13.842 21.552 16.653 1.00 90.81 174 GLY A O 1
ATOM 1351 N N . PRO A 1 175 ? -14.592 21.921 18.740 1.00 92.25 175 PRO A N 1
ATOM 1352 C CA . PRO A 1 175 ? -13.840 20.812 19.317 1.00 92.25 175 PRO A CA 1
ATOM 1353 C C . PRO A 1 175 ? -14.387 19.470 18.822 1.00 92.25 175 PRO A C 1
ATOM 1355 O O . PRO A 1 175 ? -15.595 19.298 18.715 1.00 92.25 175 PRO A O 1
ATOM 1358 N N . LEU A 1 176 ? -13.496 18.507 18.567 1.00 94.44 176 LEU A N 1
ATOM 1359 C CA . LEU A 1 176 ? -13.910 17.164 18.161 1.00 94.44 176 LEU A CA 1
ATOM 1360 C C . LEU A 1 176 ? -14.784 16.503 19.239 1.00 94.44 176 LEU A C 1
ATOM 1362 O O . LEU A 1 176 ? -14.486 16.654 20.432 1.00 94.44 176 LEU A O 1
ATOM 1366 N N . PRO A 1 177 ? -15.797 15.712 18.838 1.00 94.44 177 PRO A N 1
ATOM 1367 C CA . PRO A 1 177 ? -16.625 14.986 19.780 1.00 94.44 177 PRO A CA 1
ATOM 1368 C C . PRO A 1 177 ? -15.776 14.071 20.670 1.00 94.44 177 PRO A C 1
ATOM 1370 O O . PRO A 1 177 ? -14.864 13.390 20.180 1.00 94.44 177 PRO A O 1
ATOM 1373 N N . PRO A 1 178 ? -16.030 14.041 21.985 1.00 94.50 178 PRO A N 1
ATOM 1374 C CA . PRO A 1 178 ? -15.215 13.261 22.895 1.00 94.50 178 PRO A CA 1
ATOM 1375 C C . PRO A 1 178 ? -15.487 11.759 22.740 1.00 94.50 178 PRO A C 1
ATOM 1377 O O . PRO A 1 178 ? -16.577 11.335 22.367 1.00 94.50 178 PRO A O 1
ATOM 1380 N N . VAL A 1 179 ? -14.521 10.928 23.143 1.00 96.50 179 VAL A N 1
ATOM 1381 C CA . VAL A 1 179 ? -14.729 9.474 23.247 1.00 96.50 179 VAL A CA 1
ATOM 1382 C C . VAL A 1 179 ? -15.894 9.188 24.215 1.00 96.50 179 VAL A C 1
ATOM 1384 O O . VAL A 1 179 ? -15.853 9.704 25.348 1.00 96.50 179 VAL A O 1
ATOM 1387 N N . PRO A 1 180 ? -16.895 8.368 23.825 1.00 96.25 180 PRO A N 1
ATOM 1388 C CA . PRO A 1 180 ? -17.994 7.960 24.700 1.00 96.25 180 PRO A CA 1
ATOM 1389 C C . PRO A 1 180 ? -17.504 7.390 26.036 1.00 96.25 180 PRO A C 1
ATOM 1391 O O . PRO A 1 180 ? -16.534 6.632 26.072 1.00 96.25 180 PRO A O 1
ATOM 1394 N N . LEU A 1 181 ? -18.161 7.745 27.148 1.00 95.81 181 LEU A N 1
ATOM 1395 C CA . LEU A 1 181 ? -17.701 7.394 28.504 1.00 95.81 181 LEU A CA 1
ATOM 1396 C C . LEU A 1 181 ? -17.504 5.885 28.707 1.00 95.81 181 LEU A C 1
ATOM 1398 O O . LEU A 1 181 ? -16.524 5.487 29.341 1.00 95.81 181 LEU A O 1
ATOM 1402 N N . HIS A 1 182 ? -18.386 5.054 28.144 1.00 96.25 182 HIS A N 1
ATOM 1403 C CA . HIS A 1 182 ? -18.298 3.594 28.237 1.00 96.25 182 HIS A CA 1
ATOM 1404 C C . HIS A 1 182 ? -17.123 3.007 27.445 1.00 96.25 182 HIS A C 1
ATOM 1406 O O . HIS A 1 182 ? -16.711 1.897 27.740 1.00 96.25 182 HIS A O 1
ATOM 1412 N N . LEU A 1 183 ? -16.529 3.737 26.497 1.00 97.00 183 LEU A N 1
ATOM 1413 C CA . LEU A 1 183 ? -15.338 3.297 25.755 1.00 97.00 183 LEU A CA 1
ATOM 1414 C C . LEU A 1 183 ? -14.028 3.824 26.357 1.00 97.00 183 LEU A C 1
ATOM 1416 O O . LEU A 1 183 ? -12.944 3.417 25.940 1.00 97.00 183 LEU A O 1
ATOM 1420 N N . ARG A 1 184 ? -14.093 4.753 27.321 1.00 96.75 184 ARG A N 1
ATOM 1421 C CA . ARG A 1 184 ? -12.891 5.314 27.950 1.00 96.75 184 ARG A CA 1
ATOM 1422 C C . ARG A 1 184 ? -12.229 4.299 28.869 1.00 96.75 184 ARG A C 1
ATOM 1424 O O . ARG A 1 184 ? -12.892 3.605 29.631 1.00 96.75 184 ARG A O 1
ATOM 1431 N N . ASN A 1 185 ? -10.900 4.311 28.885 1.00 95.56 185 ASN A N 1
ATOM 1432 C CA . ASN A 1 185 ? -10.130 3.559 29.868 1.00 95.56 185 ASN A CA 1
ATOM 1433 C C . ASN A 1 185 ? -10.389 4.088 31.296 1.00 95.56 185 ASN A C 1
ATOM 1435 O O . ASN A 1 185 ? -10.438 5.299 31.510 1.00 95.56 185 ASN A O 1
ATOM 1439 N N . ALA A 1 186 ? -10.507 3.189 32.278 1.00 93.81 186 ALA A N 1
ATOM 1440 C CA . ALA A 1 186 ? -10.812 3.519 33.675 1.00 93.81 186 ALA A CA 1
ATOM 1441 C C . ALA A 1 186 ? -9.823 2.879 34.680 1.00 93.81 186 ALA A C 1
ATOM 1443 O O . ALA A 1 186 ? -10.231 2.082 35.532 1.00 93.81 186 ALA A O 1
ATOM 1444 N N . PRO A 1 187 ? -8.514 3.196 34.612 1.00 95.00 187 PRO A N 1
ATOM 1445 C CA . PRO A 1 187 ? -7.496 2.547 35.441 1.00 95.00 187 PRO A CA 1
ATOM 1446 C C . PRO A 1 187 ? -7.552 2.958 36.921 1.00 95.00 187 PRO A C 1
ATOM 1448 O O . PRO A 1 187 ? -7.188 2.168 37.790 1.00 95.00 187 PRO A O 1
ATOM 1451 N N . THR A 1 188 ? -8.015 4.172 37.242 1.00 95.81 188 THR A N 1
ATOM 1452 C CA . THR A 1 188 ? -8.047 4.680 38.626 1.00 95.81 188 THR A CA 1
ATOM 1453 C C . THR A 1 188 ? -9.424 4.525 39.274 1.00 95.81 188 THR A C 1
ATOM 1455 O O . THR A 1 188 ? -10.454 4.473 38.599 1.00 95.81 188 THR A O 1
ATOM 1458 N N . LYS A 1 189 ? -9.465 4.504 40.615 1.00 93.94 189 LYS A N 1
ATOM 1459 C CA . LYS A 1 189 ? -10.732 4.500 41.372 1.00 93.94 189 LYS A CA 1
ATOM 1460 C C . LYS A 1 189 ? -11.585 5.732 41.059 1.00 93.94 189 LYS A C 1
ATOM 1462 O O . LYS A 1 189 ? -12.786 5.588 40.859 1.00 93.94 189 LYS A O 1
ATOM 1467 N N . LEU A 1 190 ? -10.957 6.906 40.961 1.00 94.38 190 LEU A N 1
ATOM 1468 C CA . LEU A 1 190 ? -11.644 8.154 40.633 1.00 94.38 190 LEU A CA 1
ATOM 1469 C C . LEU A 1 190 ? -12.308 8.079 39.251 1.00 94.38 190 LEU A C 1
ATOM 1471 O O . LEU A 1 190 ? -13.474 8.419 39.120 1.00 94.38 190 LEU A O 1
ATOM 1475 N N . MET A 1 191 ? -11.622 7.562 38.229 1.00 95.81 191 MET A N 1
ATOM 1476 C CA . MET A 1 191 ? -12.201 7.418 36.884 1.00 95.81 191 MET A CA 1
ATOM 1477 C C . MET A 1 191 ? -13.428 6.497 36.871 1.00 95.81 191 MET A C 1
ATOM 1479 O O . MET A 1 191 ? -14.441 6.831 36.260 1.00 95.81 191 MET A O 1
ATOM 1483 N N . LYS A 1 192 ? -13.377 5.374 37.598 1.00 92.94 192 LYS A N 1
ATOM 1484 C CA . LYS A 1 192 ? -14.534 4.474 37.753 1.00 92.94 192 LYS A CA 1
ATOM 1485 C C . LYS A 1 192 ? -15.699 5.161 38.470 1.00 92.94 192 LYS A C 1
ATOM 1487 O O . LYS A 1 192 ? -16.843 5.011 38.051 1.00 92.94 192 LYS A O 1
ATOM 1492 N N . GLN A 1 193 ? -15.412 5.945 39.515 1.00 94.50 193 GLN A N 1
ATOM 1493 C CA . GLN A 1 193 ? -16.416 6.755 40.219 1.00 94.50 193 GLN A CA 1
ATOM 1494 C C . GLN A 1 193 ? -17.047 7.811 39.301 1.00 94.50 193 GLN A C 1
ATOM 1496 O O . GLN A 1 193 ? -18.252 8.029 39.366 1.00 94.50 193 GLN A O 1
ATOM 1501 N N . LEU A 1 194 ? -16.258 8.393 38.395 1.00 94.94 194 LEU A N 1
ATOM 1502 C CA . LEU A 1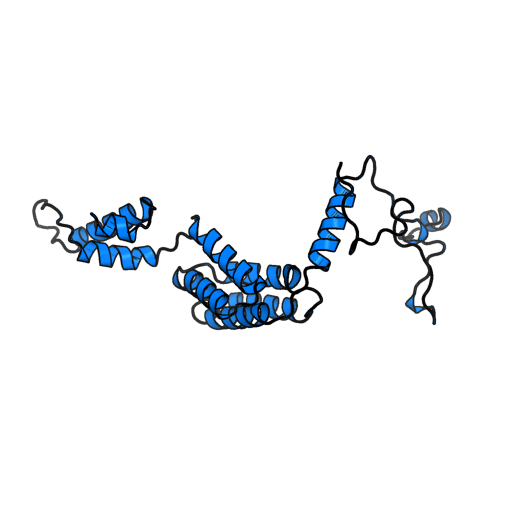 194 ? -16.716 9.317 37.353 1.00 94.94 194 LEU A CA 1
ATOM 1503 C C . LEU A 1 194 ? -17.427 8.616 36.177 1.00 94.94 194 LEU A C 1
ATOM 1505 O O . LEU A 1 194 ? -17.777 9.271 35.199 1.00 94.94 194 LEU A O 1
ATOM 1509 N N . GLY A 1 195 ? -17.642 7.297 36.243 1.00 94.25 195 GLY A N 1
ATOM 1510 C CA . GLY A 1 195 ? -18.413 6.542 35.252 1.00 94.25 195 GLY A CA 1
ATOM 1511 C C . GLY A 1 195 ? -17.641 6.111 34.003 1.00 94.25 195 GLY A C 1
ATOM 1512 O O . GLY A 1 195 ? -18.258 5.673 33.036 1.00 94.25 195 GLY A O 1
ATOM 1513 N N . TYR A 1 196 ? -16.311 6.200 34.000 1.00 96.44 196 TYR A N 1
ATOM 1514 C CA . TYR A 1 196 ? -15.494 5.740 32.873 1.00 96.44 196 TYR A CA 1
ATOM 1515 C C . TYR A 1 196 ? -15.611 4.217 32.749 1.00 96.44 196 TYR A C 1
ATOM 1517 O O . TYR A 1 196 ? -15.648 3.518 33.766 1.00 96.44 196 TYR A O 1
ATOM 1525 N N . ALA A 1 197 ? -15.679 3.711 31.515 1.00 93.94 197 ALA A N 1
ATOM 1526 C CA . ALA A 1 197 ? -15.928 2.304 31.176 1.00 93.94 197 ALA A CA 1
ATOM 1527 C C . ALA A 1 197 ? -17.267 1.732 31.691 1.00 93.94 197 ALA A C 1
ATOM 1529 O O . ALA A 1 197 ? -17.577 0.560 31.464 1.00 93.94 197 ALA A O 1
ATOM 1530 N N . LYS A 1 198 ? -18.088 2.527 32.392 1.00 94.81 198 LYS A N 1
ATOM 1531 C CA . LYS A 1 198 ? -19.354 2.054 32.952 1.00 94.81 198 LYS A CA 1
ATOM 1532 C C . LYS A 1 198 ? -20.320 1.738 31.814 1.00 94.81 198 LYS A C 1
ATOM 1534 O O . LYS A 1 198 ? -20.598 2.594 30.983 1.00 94.81 198 LYS A O 1
ATOM 1539 N N . GLY A 1 199 ? -20.856 0.519 31.814 1.00 93.38 199 GLY A N 1
ATOM 1540 C CA . GLY A 1 199 ? -21.803 0.064 30.796 1.00 93.38 199 GLY A CA 1
ATOM 1541 C C . GLY A 1 199 ? -21.158 -0.438 29.504 1.00 93.38 199 GLY A C 1
ATOM 1542 O O . GLY A 1 199 ? -21.899 -0.764 28.581 1.00 93.38 199 GLY A O 1
ATOM 1543 N N . TYR A 1 200 ? -19.822 -0.535 29.438 1.00 96.25 200 TYR A N 1
ATOM 1544 C CA . TYR A 1 200 ? -19.156 -1.211 28.328 1.00 96.25 200 TYR A CA 1
ATOM 1545 C C . TYR A 1 200 ? -19.612 -2.664 28.238 1.00 96.25 200 TYR A C 1
ATOM 1547 O O . TYR A 1 200 ? -19.545 -3.411 29.216 1.00 96.25 200 TYR A O 1
ATOM 1555 N N . LYS A 1 201 ? -20.041 -3.066 27.050 1.00 95.50 201 LYS A N 1
ATOM 1556 C CA . LYS A 1 201 ? -20.373 -4.443 26.724 1.00 95.50 201 LYS A CA 1
ATOM 1557 C C . LYS A 1 201 ? -19.205 -5.040 25.949 1.00 95.50 201 LYS A C 1
ATOM 1559 O O . LYS A 1 201 ? -18.872 -4.580 24.857 1.00 95.50 201 LYS A O 1
ATOM 1564 N N . TYR A 1 202 ? -18.566 -6.045 26.537 1.00 93.75 202 TYR A N 1
ATOM 1565 C CA . TYR A 1 202 ? -17.444 -6.747 25.930 1.00 93.75 202 TYR A CA 1
ATOM 1566 C C . TYR A 1 202 ? -17.954 -7.890 25.049 1.00 93.75 202 TYR A C 1
ATOM 1568 O O . TYR A 1 202 ? -18.299 -8.951 25.556 1.00 93.75 202 TYR A O 1
ATOM 1576 N N . ASN A 1 203 ? -18.023 -7.670 23.731 1.00 92.81 203 ASN A N 1
ATOM 1577 C CA . ASN A 1 203 ? -18.691 -8.575 22.782 1.00 92.81 203 ASN A CA 1
ATOM 1578 C C . ASN A 1 203 ? -18.348 -10.072 22.943 1.00 92.81 203 ASN A C 1
ATOM 1580 O O . ASN A 1 203 ? -19.282 -10.865 22.873 1.00 92.81 203 ASN A O 1
ATOM 1584 N N . PRO A 1 204 ? -17.090 -10.492 23.195 1.00 95.12 204 PRO A N 1
ATOM 1585 C CA . PRO A 1 204 ? -16.763 -11.911 23.379 1.00 95.12 204 PRO A CA 1
ATOM 1586 C C . PRO A 1 204 ? -17.459 -12.609 24.562 1.00 95.12 204 PRO A C 1
ATOM 1588 O O . PRO A 1 204 ? -17.530 -13.833 24.573 1.00 95.12 204 PRO A O 1
ATOM 1591 N N . GLU A 1 205 ? -17.976 -11.870 25.550 1.00 95.81 205 GLU A N 1
ATOM 1592 C CA . GLU A 1 205 ? -18.751 -12.431 26.673 1.00 95.81 205 GLU A CA 1
ATOM 1593 C C . GLU A 1 205 ? -20.228 -12.683 26.332 1.00 95.81 205 GLU A C 1
ATOM 1595 O O . GLU A 1 205 ? -20.957 -13.291 27.119 1.00 95.81 205 GLU A O 1
ATOM 1600 N N . PHE A 1 206 ? -20.692 -12.238 25.164 1.00 93.88 206 PHE A N 1
ATOM 1601 C CA . PHE A 1 206 ? -22.081 -12.369 24.748 1.00 93.88 206 PHE A CA 1
ATOM 1602 C C . PHE A 1 206 ? -22.207 -13.422 23.648 1.00 93.88 206 PHE A C 1
ATOM 1604 O O . PHE A 1 206 ? -21.479 -13.425 22.660 1.00 93.88 206 PHE A O 1
ATOM 1611 N N . SER A 1 207 ? -23.193 -14.308 23.789 1.00 91.94 207 SER A N 1
ATOM 1612 C CA . SER A 1 207 ? -23.490 -15.357 22.802 1.00 91.94 207 SER A CA 1
ATOM 1613 C C . SER A 1 207 ? -24.202 -14.840 21.548 1.00 91.94 207 SER A C 1
ATOM 1615 O O . SER A 1 207 ? -24.366 -15.577 20.577 1.00 91.94 207 SER A O 1
ATOM 1617 N N . ARG A 1 208 ? -24.664 -13.587 21.571 1.00 92.62 208 A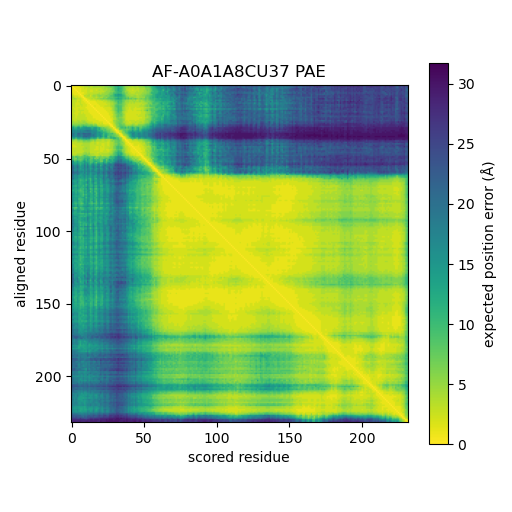RG A N 1
ATOM 1618 C CA . ARG A 1 208 ? -25.373 -12.919 20.477 1.00 92.62 208 ARG A CA 1
ATOM 1619 C C . ARG A 1 208 ? -24.746 -11.553 20.213 1.00 92.62 208 ARG A C 1
ATOM 1621 O O . ARG A 1 208 ? -24.158 -10.988 21.137 1.00 92.62 208 ARG A O 1
ATOM 1628 N N . PRO A 1 209 ? -24.907 -11.001 18.995 1.00 90.69 209 PRO A N 1
ATOM 1629 C CA . PRO A 1 209 ? -24.516 -9.631 18.709 1.00 90.69 209 PRO A CA 1
ATOM 1630 C C . PRO A 1 209 ? -25.104 -8.667 19.735 1.00 90.69 209 PRO A C 1
ATOM 1632 O O . PRO A 1 209 ? -26.261 -8.790 20.143 1.00 90.69 209 PRO A O 1
ATOM 1635 N N . VAL A 1 210 ? -24.278 -7.721 20.158 1.00 93.06 210 VAL A N 1
ATOM 1636 C CA . VAL A 1 210 ? -24.619 -6.764 21.197 1.00 93.06 210 VAL A CA 1
ATOM 1637 C C . VAL A 1 210 ? -24.792 -5.394 20.574 1.00 93.06 210 VAL A C 1
ATOM 1639 O O . VAL A 1 210 ? -23.882 -4.892 19.921 1.00 93.06 210 VAL A O 1
ATOM 1642 N N . GLU A 1 211 ? -25.930 -4.760 20.838 1.00 92.06 211 GLU A N 1
ATOM 1643 C CA . GLU A 1 211 ? -26.117 -3.353 20.501 1.00 92.06 211 GLU A CA 1
ATOM 1644 C C . GLU A 1 211 ? -25.339 -2.469 21.482 1.00 92.06 211 GLU A C 1
ATOM 1646 O O . GLU A 1 211 ? -25.582 -2.476 22.698 1.00 92.06 211 GLU A O 1
ATOM 1651 N N . GLN A 1 212 ? -24.385 -1.716 20.947 1.00 94.19 212 GLN A N 1
ATOM 1652 C CA . GLN A 1 212 ? -23.597 -0.715 21.651 1.00 94.19 212 GLN A CA 1
ATOM 1653 C C . GLN A 1 212 ? -23.179 0.363 20.652 1.00 94.19 212 GLN A C 1
ATOM 1655 O O . GLN A 1 212 ? -22.751 0.049 19.545 1.00 94.19 212 GLN A O 1
ATOM 1660 N N . GLU A 1 213 ? -23.291 1.626 21.052 1.00 94.69 213 GLU A N 1
ATOM 1661 C CA . GLU A 1 213 ? -22.773 2.742 20.266 1.00 94.69 213 GLU A CA 1
ATOM 1662 C C . GLU A 1 213 ? -21.245 2.811 20.399 1.00 94.69 213 GLU A C 1
ATOM 1664 O O . GLU A 1 213 ? -20.717 2.710 21.511 1.00 94.69 213 GLU A O 1
ATOM 1669 N N . TYR A 1 214 ? -20.538 2.993 19.284 1.00 95.69 214 TYR A N 1
ATOM 1670 C CA . TYR A 1 214 ? -19.073 3.094 19.263 1.00 95.69 214 TYR A CA 1
ATOM 1671 C C . TYR A 1 214 ? -18.581 4.460 18.789 1.00 95.69 214 TYR A C 1
ATOM 1673 O O . TYR A 1 214 ? -17.469 4.866 19.138 1.00 95.69 214 TYR A O 1
ATOM 1681 N N . LEU A 1 215 ? -19.402 5.174 18.020 1.00 96.50 215 LEU A N 1
ATOM 1682 C CA . LEU A 1 215 ? -19.117 6.540 17.618 1.00 96.50 215 LEU A CA 1
ATOM 1683 C C . LEU A 1 215 ? -19.610 7.524 18.693 1.00 96.50 215 LEU A C 1
ATOM 1685 O O . LEU A 1 215 ? -20.470 7.192 19.510 1.00 96.50 215 LEU A O 1
ATOM 1689 N N . PRO A 1 216 ? -19.062 8.746 18.740 1.00 95.62 216 PRO A N 1
ATOM 1690 C CA . PRO A 1 216 ? -19.671 9.839 19.490 1.00 95.62 216 PRO A CA 1
ATOM 1691 C C . PRO A 1 216 ? -21.128 10.070 19.065 1.00 95.62 216 PRO A C 1
ATOM 1693 O O . PRO A 1 216 ? -21.502 9.749 17.937 1.00 95.62 216 PRO A O 1
ATOM 1696 N N . GLU A 1 217 ? -21.935 10.653 19.952 1.00 92.81 217 GLU A N 1
ATOM 1697 C CA . GLU A 1 217 ? -23.362 10.923 19.713 1.00 92.81 217 GLU A CA 1
ATOM 1698 C C . GLU A 1 217 ? -23.584 11.681 18.396 1.00 92.81 217 GLU A C 1
ATOM 1700 O O . GLU A 1 217 ? -24.451 11.333 17.601 1.00 92.81 217 GLU A O 1
ATOM 1705 N N . GLU A 1 218 ? -22.728 12.665 18.135 1.00 91.81 218 GLU A N 1
ATOM 1706 C CA . GLU A 1 21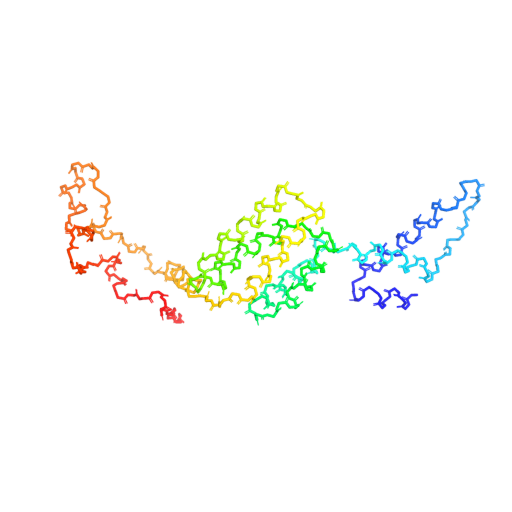8 ? -22.743 13.543 16.968 1.00 91.81 218 GLU A CA 1
ATOM 1707 C C . GLU A 1 218 ? -22.447 12.807 15.654 1.00 91.81 218 GLU A C 1
ATOM 1709 O O . GLU A 1 218 ? -22.744 13.323 14.579 1.00 91.81 218 GLU A O 1
ATOM 1714 N N . LEU A 1 219 ? -21.848 11.616 15.730 1.00 93.88 219 LEU A N 1
ATOM 1715 C CA . LEU A 1 219 ? -21.506 10.774 14.585 1.00 93.88 219 LEU A CA 1
ATOM 1716 C C . LEU A 1 219 ? -22.322 9.475 14.552 1.00 93.88 219 LEU A C 1
ATOM 1718 O O . LEU A 1 219 ? -22.054 8.618 13.705 1.00 93.88 219 LEU A O 1
ATOM 1722 N N . ARG A 1 220 ? -23.317 9.309 15.432 1.00 93.19 220 ARG A N 1
ATOM 1723 C CA . ARG A 1 220 ? -24.162 8.109 15.476 1.00 93.19 220 ARG A CA 1
ATOM 1724 C C . ARG A 1 220 ? -24.743 7.792 14.098 1.00 93.19 220 ARG A C 1
ATOM 1726 O O . ARG A 1 220 ? -25.281 8.659 13.415 1.00 93.19 220 ARG A O 1
ATOM 1733 N N . GLY A 1 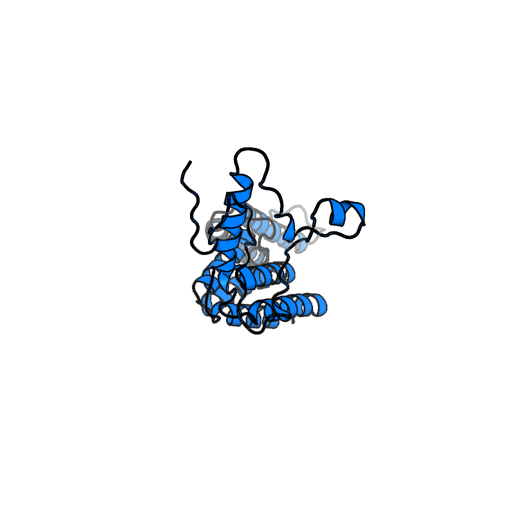221 ? -24.654 6.521 13.708 1.00 91.56 221 GLY A N 1
ATOM 1734 C CA . GLY A 1 221 ? -25.173 6.031 12.428 1.00 91.56 221 GLY A CA 1
ATOM 1735 C C . GLY A 1 221 ? -24.352 6.445 11.203 1.00 91.56 221 GLY A C 1
ATOM 1736 O O . GLY A 1 221 ? -24.739 6.117 10.084 1.00 91.56 221 GLY A O 1
ATOM 1737 N N . THR A 1 222 ? -23.222 7.135 11.385 1.00 94.94 222 THR A N 1
ATOM 1738 C CA . THR A 1 222 ? -22.317 7.450 10.277 1.00 94.94 222 THR A CA 1
ATOM 1739 C C . THR A 1 222 ? -21.631 6.179 9.791 1.00 94.94 222 THR A C 1
ATOM 1741 O O . THR A 1 222 ? -20.854 5.567 10.522 1.00 94.94 222 THR A O 1
ATOM 1744 N N . ASP A 1 223 ? -21.863 5.821 8.531 1.00 96.38 223 ASP A N 1
ATOM 1745 C CA . ASP A 1 223 ? -21.110 4.776 7.844 1.00 96.38 223 ASP A CA 1
ATOM 1746 C C . ASP A 1 223 ? -20.056 5.410 6.931 1.00 96.38 223 ASP A C 1
ATOM 1748 O O . ASP A 1 223 ? -20.375 5.922 5.860 1.00 96.38 223 ASP A O 1
ATOM 1752 N N . PHE A 1 224 ? -18.782 5.362 7.327 1.00 96.75 224 PHE A N 1
ATOM 1753 C CA . PHE A 1 224 ? -17.691 5.945 6.543 1.00 96.75 224 PHE A CA 1
ATOM 1754 C C . PHE A 1 224 ? -17.433 5.251 5.200 1.00 96.75 224 PHE A C 1
ATOM 1756 O O . PHE A 1 224 ? -16.772 5.853 4.353 1.00 96.75 224 PHE A O 1
ATOM 1763 N N . PHE A 1 225 ? -17.954 4.045 4.960 1.00 96.31 225 PHE A N 1
ATOM 1764 C CA . PHE A 1 225 ? -17.840 3.374 3.661 1.00 96.31 225 PHE A CA 1
ATOM 1765 C C . PHE A 1 225 ? -18.778 3.975 2.612 1.00 96.31 225 PHE A C 1
ATOM 1767 O O . PHE A 1 225 ? -18.441 3.985 1.427 1.00 96.31 225 PHE A O 1
ATOM 1774 N N . THR A 1 226 ? -19.911 4.535 3.038 1.00 95.06 226 THR A N 1
ATOM 1775 C CA . THR A 1 226 ? -20.882 5.207 2.159 1.00 95.06 226 THR A CA 1
ATOM 1776 C C . THR A 1 226 ? -20.959 6.716 2.382 1.00 95.06 226 THR A C 1
ATOM 1778 O O . THR A 1 226 ? -21.598 7.425 1.604 1.00 95.06 226 THR A O 1
ATOM 1781 N N . TRP A 1 227 ? -20.324 7.226 3.438 1.00 93.69 227 TRP A N 1
ATOM 1782 C CA . TRP A 1 227 ? -20.306 8.644 3.767 1.00 93.69 227 TRP A CA 1
ATOM 1783 C C . TRP A 1 227 ? -19.702 9.448 2.622 1.00 93.69 227 TRP A C 1
ATOM 1785 O O . TRP A 1 227 ? -18.685 9.080 2.035 1.00 93.69 227 TRP A O 1
ATOM 1795 N N . SER A 1 228 ? -20.328 10.575 2.323 1.00 80.25 228 SER A N 1
ATOM 1796 C CA . SER A 1 228 ? -19.794 11.572 1.407 1.00 80.25 228 SER A CA 1
ATOM 1797 C C . SER A 1 228 ? -19.740 12.897 2.155 1.00 80.25 228 SER A C 1
ATOM 1799 O O . SER A 1 228 ? -20.688 13.197 2.887 1.00 80.25 228 SER A O 1
ATOM 1801 N N . PRO A 1 229 ? -18.666 13.692 2.007 1.00 74.19 229 PRO A N 1
ATOM 1802 C CA . PRO A 1 229 ? -18.645 15.023 2.582 1.00 74.19 229 PRO A CA 1
ATOM 1803 C C . PRO A 1 229 ? -19.828 15.804 2.015 1.00 74.19 229 PRO A C 1
ATOM 1805 O O . PRO A 1 229 ? -19.980 15.896 0.796 1.00 74.19 229 PRO A O 1
ATOM 1808 N N . SER A 1 230 ? -20.662 16.369 2.883 1.00 66.19 230 SER A N 1
ATOM 1809 C CA . SER A 1 230 ? -21.575 17.430 2.473 1.00 66.19 230 SER A CA 1
ATOM 1810 C C . SER A 1 230 ? -20.713 18.521 1.836 1.00 66.19 230 SER A C 1
ATOM 1812 O O . SER A 1 230 ? -19.759 18.971 2.477 1.00 66.19 230 SER A O 1
ATOM 1814 N N . ASN A 1 231 ? -20.978 18.890 0.576 1.00 44.78 231 ASN A N 1
ATOM 1815 C CA . ASN A 1 231 ? -20.304 20.041 -0.028 1.00 44.78 231 ASN A CA 1
ATOM 1816 C C . ASN A 1 231 ? -20.465 21.234 0.932 1.00 44.78 231 ASN A C 1
ATOM 1818 O O . ASN A 1 231 ? -21.596 21.464 1.373 1.00 44.78 231 ASN A O 1
ATOM 1822 N N . PRO A 1 232 ? -19.374 21.928 1.303 1.00 47.41 232 PRO A N 1
ATOM 1823 C CA . PRO A 1 232 ? -19.486 23.176 2.044 1.00 47.41 232 PRO A CA 1
ATOM 1824 C C . PRO A 1 232 ? -20.276 24.223 1.251 1.00 47.41 232 PRO A C 1
ATOM 1826 O O . PRO A 1 232 ? -20.246 24.174 -0.003 1.00 47.41 232 PRO A O 1
#

Sequence (232 aa):
LDTVAFLCDGDARIGLNSLQLAVQAQIKSTDPNRSPREILVTEEHVKEGLQRSHILYDKAGEEHYNCISALHKSMRGSHENASLYWLGRMLEGGEDPLYVARRLVRFASEDVGLADPCALPQAVSTFQACHFIGMPECEVILAQCVVYLARAPKSVEIYKAYANVKACVRNHNGPLPPVPLHLRNAPTKLMKQLGYAKGYKYNPEFSRPVEQEYLPEELRGTDFFTWSPSNP

Radius of gyration: 28.62 Å; Cα contacts (8 Å, |Δi|>4): 255; chains: 1; bounding box: 78×39×77 Å

Nearest PDB structures (foldseek):
  3pvs-assembly1_D  TM=7.329E-01  e=4.451E-11  Escherichia coli
  3bge-assembly1_B  TM=8.898E-01  e=4.130E-09  Haemophilus influenzae 86-028NP
  3pvs-assembly1_B  TM=7.420E-01  e=8.023E-10  Escherichia coli
  3pvs-assembly1_C  TM=7.430E-01  e=1.363E-09  Escherichia coli
  3pvs-assembly1_A  TM=7.312E-01  e=1.910E-09  Escherichia coli

Secondary structure (DSSP, 8-state):
-HHHHHHTTT-HHHHHHHHHHHHHHHHHHS-TTS--------HHHHHHHHHHHHSS--TTSHHHHHHHHHHHHHHHTT-HHHHHHHHHHHHHTT--HHHHHHHHHHHIIIIIGGG-TTHHHHHHHHHHHHHHH-TTTTHHHHHHHHHHHHHSPP--HHHHHHHHHHHHHHT--SSPPPPPGGGS---SHHHHHTTTTTT---GGG-SS------S-GGGTT--TTT--PPP-